Protein AF-A0A7W4EB50-F1 (afdb_monomer)

Nearest PDB structures (foldseek):
  8a1g-assembly1_C  TM=3.133E-01  e=7.800E+00  Homo sapiens

Solvent-accessible surface area (backbone atoms only — not comparable to full-atom values): 10989 Å² total; per-residue (Å²): 118,74,62,60,60,65,49,53,52,53,56,60,48,51,57,67,72,50,68,79,70,76,71,79,61,61,62,66,70,58,27,20,28,35,82,55,99,91,49,51,48,74,36,80,59,88,52,94,87,42,45,45,40,54,57,53,44,53,52,42,52,52,51,38,52,51,41,52,53,49,43,53,51,39,52,56,40,39,75,70,62,51,62,48,70,64,34,51,54,51,39,55,53,45,50,53,51,36,52,54,41,50,50,53,46,50,43,47,55,49,38,50,52,53,48,44,51,53,50,39,55,53,51,36,62,72,45,40,66,62,48,52,52,49,43,52,54,43,50,54,54,35,53,53,43,54,56,49,33,73,79,40,76,83,53,78,57,49,63,53,53,43,49,53,42,52,54,48,45,54,37,50,51,44,48,72,65,59,90,46,52,56,58,36,56,50,40,47,52,50,45,56,57,57,51,53,69,70,79,107

Radius of gyration: 26.1 Å; Cα contacts (8 Å, |Δi|>4): 147; chains: 1; bounding box: 64×28×78 Å

pLDDT: mean 84.6, std 17.24, range [31.44, 96.44]

Secondary structure (DSSP, 8-state):
-HHHHHHHHHHHHHHHHS-STTSSS-GGGG-EEEE-SS-EEEESS--TT-EEHHHHHHHHHHHHHHHHHHHHHHHHHHHTTSSHHHHHHHHHHHHHHHHHHHHHHHHHHHHHHHHHHHHHHHHHHHHHHHHHHHHHHHHHHHHHHHHHHHH-TT-SSHHHHHHHHHHHHHHHHHHHH---HHHHHHHHHHHHHHHHHHH-

Sequence (200 aa):
MRDLKRIILPLMAGSLLMGWSFASESFSERLYCQLGETSVRVYLLQEEGTFKCTEYRRLLDSYLRREYSSIMQVIANMNRGDDVDYRRALYEEKKQLFFKLFSQIKLIENAVSDFQSNFLVRSQEFIRDELSKKRQEFVSMKEDYEQQLLQSPYSTFLPKKIAQLKDIEGLIERLLTTKEMDIFVRDLGQYLTLSMQIVS

Mean predicted aligned error: 8.93 Å

Foldseek 3Di:
DVVVVVPVVCVVVVCVPPPDPLQPDAQLQQWWWADDLQAIAIDNDDDPRIDRLVVLLVVLVVVLVVLVVVLVVLVVCCVVVHPVVVSVVVNVVSVVVNVSSVSSSVNSVVNSLVVLQVVLVVVLVVCVVVLVVVLVVLVVVLVVLVVVCVVVVPDPVSVVSNVLSVLLNVLSVCCNDPRGSSSNSVSVVVNVVSVVVVVD

Structure (mmCIF, N/CA/C/O backbone):
data_AF-A0A7W4EB50-F1
#
_entry.id   AF-A0A7W4EB50-F1
#
loop_
_atom_site.group_PDB
_atom_site.id
_atom_site.type_symbol
_atom_site.label_atom_id
_atom_site.label_alt_id
_atom_site.label_comp_id
_atom_site.label_asym_id
_atom_site.label_entity_id
_atom_site.label_seq_id
_atom_site.pdbx_PDB_ins_code
_atom_site.Cartn_x
_atom_site.Cartn_y
_atom_site.Cartn_z
_atom_site.occupancy
_atom_site.B_iso_or_equiv
_atom_site.auth_seq_id
_atom_site.auth_comp_id
_atom_site.auth_asym_id
_atom_site.auth_atom_id
_atom_site.pdbx_PDB_model_num
ATOM 1 N N . MET A 1 1 ? -22.900 2.062 -5.360 1.00 38.59 1 MET A N 1
ATOM 2 C CA . MET A 1 1 ? -22.985 1.849 -3.889 1.00 38.59 1 MET A CA 1
ATOM 3 C C . MET A 1 1 ? -23.362 0.420 -3.486 1.00 38.59 1 MET A C 1
ATOM 5 O O . MET A 1 1 ? -22.839 -0.049 -2.483 1.00 38.59 1 MET A O 1
ATOM 9 N N . ARG A 1 2 ? -24.231 -0.294 -4.224 1.00 31.44 2 ARG A N 1
ATOM 10 C CA . ARG A 1 2 ? -24.555 -1.711 -3.943 1.00 31.44 2 ARG A CA 1
ATOM 11 C C . ARG A 1 2 ? -23.388 -2.673 -4.217 1.00 31.44 2 ARG A C 1
ATOM 13 O O . ARG A 1 2 ? -23.225 -3.632 -3.471 1.00 31.44 2 ARG A O 1
ATOM 20 N N . ASP A 1 3 ? -22.546 -2.370 -5.202 1.00 36.84 3 ASP A N 1
ATOM 21 C CA . ASP A 1 3 ? -21.448 -3.263 -5.607 1.00 36.84 3 ASP A CA 1
ATOM 22 C C . ASP A 1 3 ? -20.242 -3.221 -4.661 1.00 36.84 3 ASP A C 1
ATOM 24 O O . ASP A 1 3 ? -19.656 -4.256 -4.370 1.00 36.84 3 ASP A O 1
ATOM 28 N N . LEU A 1 4 ? -19.937 -2.064 -4.058 1.00 36.53 4 LEU A N 1
ATOM 29 C CA . LEU A 1 4 ? -18.833 -1.940 -3.094 1.00 36.53 4 LEU A CA 1
ATOM 30 C C . LEU A 1 4 ? -19.080 -2.777 -1.823 1.00 36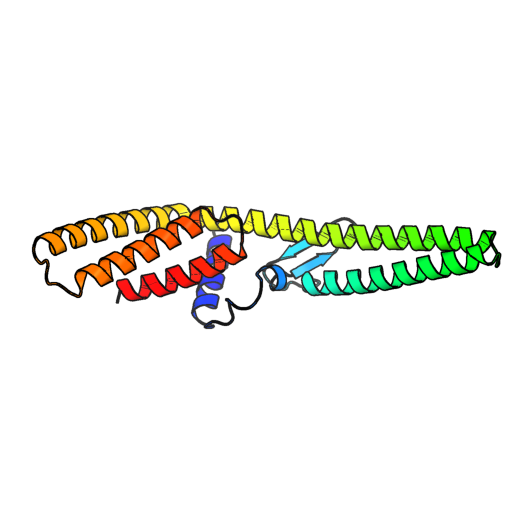.53 4 LEU A C 1
ATOM 32 O O . LEU A 1 4 ? -18.172 -3.436 -1.324 1.00 36.53 4 LEU A O 1
ATOM 36 N N . LYS A 1 5 ? -20.338 -2.820 -1.352 1.00 37.19 5 LYS A N 1
ATOM 37 C CA . LYS A 1 5 ? -20.769 -3.674 -0.229 1.00 37.19 5 LYS A CA 1
ATOM 38 C C . LYS A 1 5 ? -20.616 -5.165 -0.542 1.00 37.19 5 LYS A C 1
ATOM 40 O O . LYS A 1 5 ? -20.314 -5.936 0.358 1.00 37.19 5 LYS A O 1
ATOM 45 N N . ARG A 1 6 ? -20.803 -5.564 -1.805 1.00 40.22 6 ARG A N 1
ATOM 46 C CA . ARG A 1 6 ? -20.631 -6.950 -2.267 1.00 40.22 6 ARG A CA 1
ATOM 47 C C . ARG A 1 6 ? -19.178 -7.349 -2.489 1.00 40.22 6 ARG A C 1
ATOM 49 O O . ARG A 1 6 ? -18.934 -8.536 -2.596 1.00 40.22 6 ARG A O 1
ATOM 56 N N . ILE A 1 7 ? -18.243 -6.405 -2.561 1.00 45.34 7 ILE A N 1
ATOM 57 C CA . ILE A 1 7 ? -16.818 -6.697 -2.768 1.00 45.34 7 ILE A CA 1
ATOM 58 C C . ILE A 1 7 ? -16.076 -6.675 -1.430 1.00 45.34 7 ILE A C 1
ATOM 60 O O . ILE A 1 7 ? -15.349 -7.613 -1.124 1.00 45.34 7 ILE A O 1
ATOM 64 N N . ILE A 1 8 ? -16.314 -5.660 -0.591 1.00 49.81 8 ILE A N 1
ATOM 65 C CA . ILE A 1 8 ? -15.606 -5.498 0.688 1.00 49.81 8 ILE A CA 1
ATOM 66 C C . ILE A 1 8 ? -15.999 -6.597 1.684 1.00 49.81 8 ILE A C 1
ATOM 68 O O . ILE A 1 8 ? -15.116 -7.174 2.307 1.00 49.81 8 ILE A O 1
ATOM 72 N N . LEU A 1 9 ? -17.287 -6.950 1.811 1.00 41.47 9 LEU A N 1
ATOM 73 C CA . LEU A 1 9 ? -17.700 -7.989 2.765 1.00 41.47 9 LEU A CA 1
ATOM 74 C C . LEU A 1 9 ? -17.095 -9.374 2.474 1.00 41.47 9 LEU A C 1
ATOM 76 O O . LEU A 1 9 ? -16.570 -9.962 3.411 1.00 41.47 9 LEU A O 1
ATOM 80 N N . PRO A 1 10 ? -17.120 -9.919 1.243 1.00 46.94 10 PRO A N 1
ATOM 81 C CA . PRO A 1 10 ? -16.488 -11.207 0.972 1.00 46.94 10 PRO A CA 1
ATOM 82 C C . PRO A 1 10 ? -14.960 -11.144 0.884 1.00 46.94 10 PRO A C 1
ATOM 84 O O . PRO A 1 10 ? -14.337 -12.163 1.146 1.00 46.94 10 PRO A O 1
ATOM 87 N N . LEU A 1 11 ? -14.330 -9.994 0.604 1.00 46.56 11 LEU A N 1
ATOM 88 C CA . LEU A 1 11 ? -12.872 -9.861 0.773 1.00 46.56 11 LEU A CA 1
ATOM 89 C C . LEU A 1 11 ? -12.467 -9.878 2.254 1.00 46.56 11 LEU A C 1
ATOM 91 O O . LEU A 1 11 ? -11.472 -10.508 2.596 1.00 46.56 11 LEU A O 1
ATOM 95 N N . MET A 1 12 ? -13.260 -9.242 3.123 1.00 46.50 12 MET A N 1
ATOM 96 C CA . MET A 1 12 ? -13.057 -9.228 4.578 1.00 46.50 12 MET A CA 1
ATOM 97 C C . MET A 1 12 ? -13.510 -10.532 5.261 1.00 46.50 12 MET A C 1
ATOM 99 O O . MET A 1 12 ? -13.012 -10.874 6.327 1.00 46.50 12 MET A O 1
ATOM 103 N N . ALA A 1 13 ? -14.451 -11.271 4.663 1.00 42.91 13 ALA A N 1
ATOM 104 C CA . ALA A 1 13 ? -14.908 -12.579 5.142 1.00 42.91 13 ALA A CA 1
ATOM 105 C C . ALA A 1 13 ? -14.082 -13.744 4.568 1.00 42.91 13 ALA A C 1
ATOM 107 O O . ALA A 1 13 ? -13.857 -14.739 5.253 1.00 42.91 13 ALA A O 1
ATOM 108 N N . GLY A 1 14 ? -13.566 -13.616 3.344 1.00 41.66 14 GLY A N 1
ATOM 109 C CA . GLY A 1 14 ? -12.608 -14.557 2.760 1.00 41.66 14 GLY A CA 1
ATOM 110 C C . GLY A 1 14 ? -11.275 -14.551 3.511 1.00 41.66 14 GLY A C 1
ATOM 111 O O . GLY A 1 14 ? -10.671 -15.606 3.697 1.00 41.66 14 GLY A O 1
ATOM 112 N N . SER A 1 15 ? -10.871 -13.392 4.042 1.00 43.72 15 SER A N 1
ATOM 113 C CA . SER A 1 15 ? -9.719 -13.262 4.942 1.00 43.72 15 SER A CA 1
ATOM 114 C C . SER A 1 15 ? -9.954 -13.797 6.359 1.00 43.72 15 SER A C 1
ATOM 116 O O . SER A 1 15 ? -8.987 -14.092 7.056 1.00 43.72 15 SER A O 1
ATOM 118 N N . LEU A 1 16 ? -11.213 -13.975 6.779 1.00 41.09 16 LEU A N 1
ATOM 119 C CA . LEU A 1 16 ? -11.575 -14.596 8.060 1.00 41.09 16 LEU A CA 1
ATOM 120 C C . LEU A 1 16 ? -11.528 -16.136 8.017 1.00 41.09 16 LEU A C 1
ATOM 122 O O . LEU A 1 16 ? -11.343 -16.757 9.060 1.00 41.09 16 LEU A O 1
ATOM 126 N N . LEU A 1 17 ? -11.670 -16.762 6.839 1.00 40.62 17 LEU A N 1
ATOM 127 C CA . LEU A 1 17 ? -11.703 -18.230 6.689 1.00 40.62 17 LEU A CA 1
ATOM 128 C C . LEU A 1 17 ? -10.358 -18.856 6.289 1.00 40.62 17 LEU A C 1
ATOM 130 O O . LEU A 1 17 ? -10.117 -20.027 6.574 1.00 40.62 17 LEU A O 1
ATOM 134 N N . MET A 1 18 ? -9.460 -18.093 5.665 1.00 36.03 18 MET A N 1
ATOM 135 C CA . MET A 1 18 ? -8.095 -18.529 5.365 1.00 36.03 18 MET A CA 1
ATOM 136 C C . MET A 1 18 ? -7.149 -17.942 6.414 1.00 36.03 18 MET A C 1
ATOM 138 O O . MET A 1 18 ? -6.631 -16.837 6.270 1.00 36.03 18 MET A O 1
ATOM 142 N N . GLY A 1 19 ? -6.992 -18.670 7.519 1.00 35.66 19 GLY A N 1
ATOM 143 C CA . GLY A 1 19 ? -6.227 -18.236 8.684 1.00 35.66 19 GLY A CA 1
ATOM 144 C C . GLY A 1 19 ? -4.814 -17.742 8.363 1.00 35.66 19 GLY A C 1
ATOM 145 O O . GLY A 1 19 ? -4.169 -18.273 7.474 1.00 35.66 19 GLY A O 1
ATOM 146 N N . TRP A 1 20 ? -4.354 -16.749 9.133 1.00 37.38 20 TRP A N 1
ATOM 147 C CA . TRP A 1 20 ? -2.965 -16.320 9.404 1.00 37.38 20 TRP A CA 1
ATOM 148 C C . TRP A 1 20 ? -1.992 -16.040 8.231 1.00 37.38 20 TRP A C 1
ATOM 150 O O . TRP A 1 20 ? -1.049 -15.275 8.423 1.00 37.38 20 TRP A O 1
ATOM 160 N N . SER A 1 21 ? -2.232 -16.507 7.005 1.00 39.47 21 SER A N 1
ATOM 161 C CA . SER A 1 21 ? -1.447 -16.182 5.805 1.00 39.47 21 SER A CA 1
ATOM 162 C C . SER A 1 21 ? -1.679 -14.747 5.305 1.00 39.47 21 SER A C 1
ATOM 164 O O . SER A 1 21 ? -0.919 -14.254 4.481 1.00 39.47 21 SER A O 1
ATOM 166 N N . PHE A 1 22 ? -2.679 -14.033 5.840 1.00 43.91 22 PHE A N 1
ATOM 167 C CA . PHE A 1 22 ? -2.948 -12.617 5.547 1.00 43.91 22 PHE A CA 1
ATOM 168 C C . PHE A 1 22 ? -2.013 -11.630 6.265 1.00 43.91 22 PHE A C 1
ATOM 170 O O . PHE A 1 22 ? -2.087 -10.436 5.973 1.00 43.91 22 PHE A O 1
ATOM 177 N N . ALA A 1 23 ? -1.154 -12.077 7.187 1.00 47.25 23 ALA A N 1
ATOM 178 C CA . ALA A 1 23 ? -0.309 -11.189 7.995 1.00 47.25 23 ALA A CA 1
ATOM 179 C C . ALA A 1 23 ? 1.186 -11.204 7.620 1.00 47.25 23 ALA A C 1
ATOM 181 O O . ALA A 1 23 ? 1.932 -10.377 8.137 1.00 47.25 23 ALA A O 1
ATOM 182 N N . SER A 1 24 ? 1.642 -12.116 6.750 1.00 53.12 24 SER A N 1
ATOM 183 C CA . SER A 1 24 ? 3.075 -12.255 6.433 1.00 53.12 24 SER A CA 1
ATOM 184 C C . SER A 1 24 ? 3.539 -11.467 5.206 1.00 53.12 24 SER A C 1
ATOM 186 O O . SER A 1 24 ? 4.726 -11.190 5.087 1.00 53.12 24 SER A O 1
ATOM 188 N N . GLU A 1 25 ? 2.630 -11.130 4.291 1.00 63.78 25 GLU A N 1
ATOM 189 C CA . GLU A 1 25 ? 2.959 -10.517 2.998 1.00 63.78 25 GLU A CA 1
ATOM 190 C C . GLU A 1 25 ? 2.435 -9.077 2.934 1.00 63.78 25 GLU A C 1
ATOM 192 O O . GLU A 1 25 ? 1.288 -8.838 3.334 1.00 63.78 25 GLU A O 1
ATOM 197 N N . SER A 1 26 ? 3.236 -8.129 2.427 1.00 80.81 26 SER A N 1
ATOM 198 C CA . SER A 1 26 ? 2.817 -6.724 2.337 1.00 80.81 26 SER A CA 1
ATOM 199 C C . SER A 1 26 ? 1.599 -6.568 1.422 1.00 80.81 26 SER A C 1
ATOM 201 O O . SER A 1 26 ? 1.433 -7.285 0.434 1.00 80.81 26 SER A O 1
ATOM 203 N N . PHE A 1 27 ? 0.734 -5.597 1.702 1.00 85.31 27 PHE A N 1
ATOM 204 C CA . PHE A 1 27 ? -0.439 -5.296 0.886 1.00 85.31 27 PHE A CA 1
ATOM 205 C C . PHE A 1 27 ? -0.044 -5.010 -0.566 1.00 85.31 27 PHE A C 1
ATOM 207 O O . PHE A 1 27 ? -0.767 -5.379 -1.488 1.00 85.31 27 PHE A O 1
ATOM 214 N N . SER A 1 28 ? 1.134 -4.416 -0.775 1.00 84.94 28 SER A N 1
ATOM 215 C CA . SER A 1 28 ? 1.674 -4.116 -2.103 1.00 84.94 28 SER A CA 1
ATOM 216 C C . SER A 1 28 ? 1.905 -5.364 -2.970 1.00 84.94 28 SER A C 1
ATOM 218 O O . SER A 1 28 ? 1.702 -5.315 -4.182 1.00 84.94 28 SER A O 1
ATOM 220 N N . GLU A 1 29 ? 2.249 -6.506 -2.366 1.00 86.81 29 GLU A N 1
ATOM 221 C CA . GLU A 1 29 ? 2.465 -7.785 -3.064 1.00 86.81 29 GLU A CA 1
ATOM 222 C C . GLU A 1 29 ? 1.156 -8.426 -3.545 1.00 86.81 29 GLU A C 1
ATOM 224 O O . GLU A 1 29 ? 1.133 -9.291 -4.427 1.00 86.81 29 GLU A O 1
ATOM 229 N N . ARG A 1 30 ? 0.023 -7.950 -3.027 1.00 87.81 30 ARG A N 1
ATOM 230 C CA . ARG A 1 30 ? -1.305 -8.441 -3.404 1.00 87.81 30 ARG A CA 1
ATOM 231 C C . ARG A 1 30 ? -1.874 -7.718 -4.615 1.00 87.81 30 ARG A C 1
ATOM 233 O O . ARG A 1 30 ? -2.812 -8.230 -5.216 1.00 87.81 30 ARG A O 1
ATOM 240 N N . LEU A 1 31 ? -1.285 -6.588 -4.995 1.00 92.62 31 LEU A N 1
ATOM 241 C CA . LEU A 1 31 ? -1.791 -5.722 -6.050 1.00 92.62 31 LEU A CA 1
ATOM 242 C C . LEU A 1 31 ? -1.391 -6.209 -7.443 1.00 92.62 31 LEU A C 1
ATOM 244 O O . LEU A 1 31 ? -0.257 -6.636 -7.690 1.00 92.62 31 LEU A O 1
ATOM 248 N N . TYR A 1 32 ? -2.336 -6.079 -8.366 1.00 94.75 32 TYR A N 1
ATOM 249 C CA . TYR A 1 32 ? -2.142 -6.321 -9.788 1.00 94.75 32 TYR A CA 1
ATOM 250 C C . TYR A 1 32 ? -2.109 -4.991 -10.530 1.00 94.75 32 TYR A C 1
ATOM 252 O O . TYR A 1 32 ? -2.838 -4.061 -10.200 1.00 94.75 32 TYR A O 1
ATOM 260 N N . CYS A 1 33 ? -1.248 -4.899 -11.531 1.00 94.50 33 CYS A N 1
ATOM 261 C CA . CYS A 1 33 ? -1.035 -3.718 -12.341 1.00 94.50 33 CYS A CA 1
ATOM 262 C C . CYS A 1 33 ? -1.365 -4.019 -13.802 1.00 94.50 33 CYS A C 1
ATOM 264 O O . CYS A 1 33 ? -1.068 -5.099 -14.316 1.00 94.50 33 CYS A O 1
ATOM 266 N N . GLN A 1 34 ? -1.924 -3.021 -14.477 1.00 93.31 34 GLN A N 1
ATOM 267 C CA . GLN A 1 34 ? -2.016 -2.949 -15.929 1.00 93.31 34 GLN A CA 1
ATOM 268 C C . GLN A 1 34 ? -1.204 -1.744 -16.391 1.00 93.31 34 GLN A C 1
ATOM 270 O O . GLN A 1 34 ? -1.491 -0.609 -15.997 1.00 93.31 34 GLN A O 1
ATOM 275 N N . LEU A 1 35 ? -0.179 -1.996 -17.202 1.00 88.31 35 LEU A N 1
ATOM 276 C CA . LEU A 1 35 ? 0.699 -0.954 -17.724 1.00 88.31 35 LEU A CA 1
ATOM 277 C C . LEU A 1 35 ? 0.149 -0.428 -19.052 1.00 88.31 35 LEU A C 1
ATOM 279 O O . LEU A 1 35 ? -0.039 -1.188 -19.998 1.00 88.31 35 LEU A O 1
ATOM 283 N N . GLY A 1 36 ? -0.088 0.878 -19.119 1.00 83.44 36 GLY A N 1
ATOM 284 C CA . GLY A 1 36 ? -0.205 1.627 -20.366 1.00 83.44 36 GLY A CA 1
ATOM 285 C C . GLY A 1 36 ? 1.111 2.331 -20.705 1.00 83.44 36 GLY A C 1
ATOM 286 O O . GLY A 1 36 ? 2.065 2.302 -19.929 1.00 83.44 36 GLY A O 1
ATOM 287 N N . GLU A 1 37 ? 1.164 3.015 -21.849 1.00 78.12 37 GLU A N 1
ATOM 288 C CA . GLU A 1 37 ? 2.379 3.730 -22.277 1.00 78.12 37 GLU A CA 1
ATOM 289 C C . GLU A 1 37 ? 2.811 4.828 -21.292 1.00 78.12 37 GLU A C 1
ATOM 291 O O . GLU A 1 37 ? 4.004 5.048 -21.088 1.00 78.12 37 GLU A O 1
ATOM 296 N N . THR A 1 38 ? 1.842 5.499 -20.665 1.00 83.50 38 THR A N 1
ATOM 297 C CA . THR A 1 38 ? 2.054 6.647 -19.766 1.00 83.50 38 THR A CA 1
ATOM 298 C C . THR A 1 38 ? 1.239 6.566 -18.474 1.00 83.50 38 THR A C 1
ATOM 300 O O . THR A 1 38 ? 1.179 7.529 -17.714 1.00 83.50 38 THR A O 1
ATOM 303 N N . SER A 1 39 ? 0.588 5.432 -18.208 1.00 88.75 39 SER A N 1
ATOM 304 C CA . SER A 1 39 ? -0.269 5.261 -17.032 1.00 88.75 39 SER A CA 1
ATOM 305 C C . SER A 1 39 ? -0.187 3.847 -16.478 1.00 88.75 39 SER A C 1
ATOM 307 O O . SER A 1 39 ? 0.135 2.903 -17.196 1.00 88.75 39 SER A O 1
ATOM 309 N N . VAL A 1 40 ? -0.492 3.704 -15.192 1.00 93.44 40 VAL A N 1
ATOM 310 C CA . VAL A 1 40 ? -0.583 2.414 -14.509 1.00 93.44 40 VAL A CA 1
ATOM 311 C C . VAL A 1 40 ? -1.919 2.364 -13.791 1.00 93.44 40 VAL A C 1
ATOM 313 O O . VAL A 1 40 ? -2.260 3.281 -13.046 1.00 93.44 40 VAL A O 1
ATOM 316 N N . ARG A 1 41 ? -2.685 1.300 -14.027 1.00 93.12 41 ARG A N 1
ATOM 317 C CA . ARG A 1 41 ? -3.904 1.008 -13.265 1.00 93.12 41 ARG A CA 1
ATOM 318 C C . ARG A 1 41 ? -3.617 -0.105 -12.275 1.00 93.12 41 ARG A C 1
ATOM 320 O O . ARG A 1 41 ? -2.940 -1.066 -12.631 1.00 93.12 41 ARG A O 1
ATOM 327 N N . VAL A 1 42 ? -4.133 0.038 -11.059 1.00 94.38 42 VAL A N 1
ATOM 328 C CA . VAL A 1 42 ? -3.899 -0.884 -9.943 1.00 94.38 42 VAL A CA 1
ATOM 329 C C . VAL A 1 42 ? -5.214 -1.538 -9.533 1.00 94.38 42 VAL A C 1
ATOM 331 O O . VAL A 1 42 ? -6.235 -0.862 -9.412 1.00 94.38 42 VAL A O 1
ATOM 334 N N . TYR A 1 43 ? -5.171 -2.847 -9.308 1.00 90.19 43 TYR A N 1
ATOM 335 C CA . TYR A 1 43 ? -6.317 -3.703 -9.027 1.00 90.19 43 TYR A CA 1
ATOM 336 C C . TYR A 1 43 ? -6.045 -4.584 -7.800 1.00 90.19 43 TYR A C 1
ATOM 338 O O . TYR A 1 43 ? -4.910 -4.991 -7.538 1.00 90.19 43 TYR A O 1
ATOM 346 N N . LEU A 1 44 ? -7.107 -4.900 -7.054 1.00 87.25 44 LEU A N 1
ATOM 347 C CA . LEU A 1 44 ? -7.061 -5.822 -5.906 1.00 87.25 44 LEU A CA 1
ATOM 348 C C . LEU A 1 44 ? -7.178 -7.289 -6.317 1.00 87.25 44 LEU A C 1
ATOM 350 O O . LEU A 1 44 ? -6.716 -8.172 -5.600 1.00 87.25 44 LEU A O 1
ATOM 354 N N . LEU A 1 45 ? -7.844 -7.540 -7.440 1.00 87.06 45 LEU A N 1
ATOM 355 C CA . LEU A 1 45 ? -8.091 -8.867 -7.981 1.00 87.06 45 LEU A CA 1
ATOM 356 C C . LEU A 1 45 ? -7.431 -8.963 -9.349 1.00 87.06 45 LEU A C 1
ATOM 358 O O . LEU A 1 45 ? -7.269 -7.956 -10.039 1.00 87.06 45 LEU A O 1
ATOM 362 N N . GLN A 1 46 ? -7.041 -10.178 -9.718 1.00 86.38 46 GLN A N 1
ATOM 363 C CA . GLN A 1 46 ? -6.469 -10.427 -11.028 1.00 86.38 46 GLN A CA 1
ATOM 364 C C . GLN A 1 46 ? -7.562 -10.308 -12.094 1.00 86.38 46 GLN A C 1
ATOM 366 O O . GLN A 1 46 ? -8.542 -11.052 -12.070 1.00 86.38 46 GLN A O 1
ATOM 371 N N . GLU A 1 47 ? -7.367 -9.386 -13.029 1.00 86.12 47 GLU A N 1
ATOM 372 C CA . GLU A 1 47 ? -8.178 -9.227 -14.237 1.00 86.12 47 GLU A CA 1
ATOM 373 C C . GLU A 1 47 ? -7.374 -9.648 -15.479 1.00 86.12 47 GLU A C 1
ATOM 375 O O . GLU A 1 47 ? -6.144 -9.788 -15.430 1.00 86.12 47 GLU A O 1
ATOM 380 N N . GLU A 1 48 ? -8.060 -9.861 -16.603 1.00 87.19 48 GLU A N 1
ATOM 381 C CA . GLU A 1 48 ? -7.415 -10.200 -17.873 1.00 87.19 48 GLU A CA 1
ATOM 382 C C . GLU A 1 48 ? -6.398 -9.115 -18.272 1.00 87.19 48 GLU A C 1
ATOM 384 O O . GLU A 1 48 ? -6.695 -7.921 -18.268 1.00 87.19 48 GLU A O 1
ATOM 389 N N . GLY A 1 49 ? -5.166 -9.527 -18.585 1.00 84.25 49 GLY A N 1
ATOM 390 C CA . GLY A 1 49 ? -4.087 -8.602 -18.946 1.00 84.25 49 GLY A CA 1
ATOM 391 C C . GLY A 1 49 ? -3.449 -7.848 -17.771 1.00 84.25 49 GLY A C 1
ATOM 392 O O . GLY A 1 49 ? -2.697 -6.901 -18.003 1.00 84.25 49 GLY A O 1
ATOM 393 N N . THR A 1 50 ? -3.717 -8.253 -16.526 1.00 90.00 50 THR A N 1
ATOM 394 C CA . THR A 1 50 ? -3.047 -7.719 -15.328 1.00 90.00 50 THR A CA 1
ATOM 395 C C . THR A 1 50 ? -2.020 -8.706 -14.768 1.00 90.00 50 THR A C 1
ATOM 397 O O . THR A 1 50 ? -2.224 -9.920 -14.796 1.00 90.00 50 THR A O 1
ATOM 400 N N . PHE A 1 51 ? -0.914 -8.187 -14.231 1.00 90.06 51 PHE A N 1
ATOM 401 C CA . PHE A 1 51 ? 0.129 -8.984 -13.567 1.00 90.06 51 PHE A CA 1
ATOM 402 C C . PHE A 1 51 ? 0.515 -8.338 -12.242 1.00 90.06 51 PHE A C 1
ATOM 404 O O . PHE A 1 51 ? 0.185 -7.179 -11.998 1.00 90.06 51 PHE A O 1
ATOM 411 N N . LYS A 1 52 ? 1.224 -9.054 -11.368 1.00 93.44 52 LYS A N 1
ATOM 412 C CA . LYS A 1 52 ? 1.621 -8.511 -10.065 1.00 93.44 52 LYS A CA 1
ATOM 413 C C . LYS A 1 52 ? 2.447 -7.234 -10.226 1.00 93.44 52 LYS A C 1
ATOM 415 O O . LYS A 1 52 ? 3.463 -7.216 -10.922 1.00 93.44 52 LYS A O 1
ATOM 420 N N . CYS A 1 53 ? 2.046 -6.167 -9.532 1.00 93.06 53 CYS A N 1
ATOM 421 C CA . CYS A 1 53 ? 2.771 -4.891 -9.552 1.00 93.06 53 CYS A CA 1
ATOM 422 C C . CYS A 1 53 ? 4.236 -5.065 -9.119 1.00 93.06 53 CYS A C 1
ATOM 424 O O . CYS A 1 53 ? 5.148 -4.461 -9.684 1.00 93.06 53 CYS A O 1
ATOM 426 N N . THR A 1 54 ? 4.469 -5.936 -8.135 1.00 92.69 54 THR A N 1
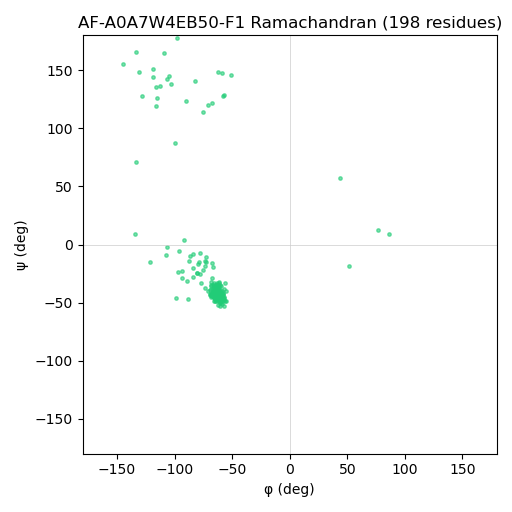ATOM 427 C CA . THR A 1 54 ? 5.802 -6.262 -7.621 1.00 92.69 54 THR A CA 1
ATOM 428 C C . THR A 1 54 ? 6.655 -7.025 -8.630 1.00 92.69 54 THR A C 1
ATOM 430 O O . THR A 1 54 ? 7.856 -6.772 -8.713 1.00 92.69 54 THR A O 1
ATOM 433 N N . GLU A 1 55 ? 6.064 -7.908 -9.435 1.00 91.19 55 GLU A N 1
ATOM 434 C CA . GLU A 1 55 ? 6.770 -8.613 -10.510 1.00 91.19 55 GLU A CA 1
ATOM 435 C C . GLU A 1 55 ? 7.175 -7.655 -11.626 1.00 91.19 55 GLU A C 1
ATOM 437 O O . GLU A 1 55 ? 8.336 -7.661 -12.036 1.00 91.19 55 GLU A O 1
ATOM 442 N N . TYR A 1 56 ? 6.267 -6.769 -12.051 1.00 90.19 56 TYR A N 1
ATOM 443 C CA . TYR A 1 56 ? 6.593 -5.729 -13.028 1.00 90.19 56 TYR A CA 1
ATOM 444 C C . TYR A 1 56 ? 7.743 -4.847 -12.560 1.00 90.19 56 TYR A C 1
ATOM 446 O O . TYR A 1 56 ? 8.706 -4.639 -13.299 1.00 90.19 56 TYR A O 1
ATOM 454 N N . ARG A 1 57 ? 7.683 -4.371 -11.313 1.00 91.75 57 ARG A N 1
ATOM 455 C CA . ARG A 1 57 ? 8.762 -3.574 -10.728 1.00 91.75 57 ARG A CA 1
ATOM 456 C C . ARG A 1 57 ? 10.082 -4.347 -10.704 1.00 91.75 57 ARG A C 1
ATOM 458 O O . ARG A 1 57 ? 11.096 -3.808 -11.132 1.00 91.75 57 ARG A O 1
ATOM 465 N N . ARG A 1 58 ? 10.085 -5.609 -10.253 1.00 92.25 58 ARG A N 1
ATOM 466 C CA . ARG A 1 58 ? 11.296 -6.454 -10.219 1.00 92.25 58 ARG A CA 1
ATOM 467 C C . ARG A 1 58 ? 11.895 -6.653 -11.614 1.00 92.25 58 ARG A C 1
ATOM 469 O O . ARG A 1 58 ? 13.117 -6.613 -11.764 1.00 92.25 58 ARG A O 1
ATOM 476 N N . LEU A 1 59 ? 11.052 -6.855 -12.625 1.00 93.06 59 LEU A N 1
ATOM 477 C CA . LEU A 1 59 ? 11.486 -7.001 -14.011 1.00 93.06 59 LEU A CA 1
ATOM 478 C C . LEU A 1 59 ? 12.125 -5.707 -14.535 1.00 93.06 59 LEU A C 1
ATOM 480 O O . LEU A 1 59 ? 13.233 -5.746 -15.072 1.00 93.06 59 LEU A O 1
ATOM 484 N N . LEU A 1 60 ? 11.466 -4.563 -14.332 1.00 92.88 60 LEU A N 1
ATOM 485 C CA . LEU A 1 60 ? 11.987 -3.259 -14.746 1.00 92.88 60 LEU A CA 1
ATOM 486 C C . LEU A 1 60 ? 13.287 -2.901 -14.022 1.00 92.88 60 LEU A C 1
ATOM 488 O O . LEU A 1 60 ? 14.224 -2.448 -14.673 1.00 92.88 60 LEU A O 1
ATOM 492 N N . ASP A 1 61 ? 13.395 -3.175 -12.720 1.00 92.25 61 ASP A N 1
ATOM 493 C CA . ASP A 1 61 ? 14.634 -2.993 -11.954 1.00 92.25 61 ASP A CA 1
ATOM 494 C C . ASP A 1 61 ? 15.781 -3.834 -12.533 1.00 92.25 61 ASP A C 1
ATOM 496 O O . ASP A 1 61 ? 16.922 -3.372 -12.617 1.00 92.25 61 ASP A O 1
ATOM 500 N N . SER A 1 62 ? 15.497 -5.070 -12.959 1.00 95.69 62 SER A N 1
ATOM 501 C CA . SER A 1 62 ? 16.492 -5.927 -13.611 1.00 95.69 62 SER A CA 1
ATOM 502 C C . SER A 1 62 ? 16.982 -5.311 -14.922 1.00 95.69 62 SER A C 1
ATOM 504 O O . SER A 1 62 ? 18.193 -5.234 -15.149 1.00 95.69 62 SER A O 1
ATOM 506 N N . TYR A 1 63 ? 16.065 -4.826 -15.765 1.00 94.69 63 TYR A N 1
ATOM 507 C CA . TYR A 1 63 ? 16.426 -4.150 -17.012 1.00 94.69 63 TYR A CA 1
ATOM 508 C C . TYR A 1 63 ? 17.190 -2.852 -16.762 1.00 94.69 63 TYR A C 1
ATOM 510 O O . TYR A 1 63 ? 18.217 -2.630 -17.397 1.00 94.69 63 TYR A O 1
ATOM 518 N N . LEU A 1 64 ? 16.768 -2.047 -15.786 1.00 93.88 64 LEU A N 1
ATOM 519 C CA . LEU A 1 64 ? 17.430 -0.800 -15.418 1.00 93.88 64 LEU A CA 1
ATOM 520 C C . LEU A 1 64 ? 18.885 -1.039 -14.983 1.00 93.88 64 LEU A C 1
ATOM 522 O O . LEU A 1 64 ? 19.788 -0.321 -15.408 1.00 93.88 64 LEU A O 1
ATOM 526 N N . ARG A 1 65 ? 19.138 -2.084 -14.181 1.00 94.31 65 ARG A N 1
ATOM 527 C CA . ARG A 1 65 ? 20.498 -2.470 -13.754 1.00 94.31 65 ARG A CA 1
ATOM 528 C C . ARG A 1 65 ? 21.373 -2.915 -14.922 1.00 94.31 65 ARG A C 1
ATOM 530 O O . ARG A 1 65 ? 22.546 -2.546 -14.977 1.00 94.31 65 ARG A O 1
ATOM 537 N N . ARG A 1 66 ? 20.820 -3.706 -15.848 1.00 95.44 66 ARG A N 1
ATOM 538 C CA . ARG A 1 66 ? 21.537 -4.120 -17.066 1.00 95.44 66 ARG A CA 1
ATOM 539 C C . ARG A 1 66 ? 21.892 -2.910 -17.920 1.00 95.44 66 ARG A C 1
ATOM 541 O O . ARG A 1 66 ? 23.029 -2.793 -18.365 1.00 95.44 66 ARG A O 1
ATOM 548 N N . GLU A 1 67 ? 20.947 -1.994 -18.079 1.00 94.56 67 GLU A N 1
ATOM 549 C CA . GLU A 1 67 ? 21.130 -0.792 -18.881 1.00 94.56 67 GLU A CA 1
ATOM 550 C C . GLU A 1 67 ? 22.184 0.140 -18.280 1.00 94.56 67 GLU A C 1
ATOM 552 O O . GLU A 1 67 ? 23.085 0.597 -18.980 1.00 94.56 67 GLU A O 1
ATOM 557 N N . TYR A 1 68 ? 22.162 0.325 -16.959 1.00 93.69 68 TYR A N 1
ATOM 558 C CA . TYR A 1 68 ? 23.211 1.043 -16.241 1.00 93.69 68 TYR A CA 1
ATOM 559 C C . TYR A 1 68 ? 24.598 0.427 -16.473 1.00 93.69 68 TYR A C 1
ATOM 561 O O . TYR A 1 68 ? 25.554 1.134 -16.787 1.00 93.69 68 TYR A O 1
ATOM 569 N N . SER A 1 69 ? 24.715 -0.903 -16.373 1.00 95.75 69 SER A N 1
ATOM 570 C CA . SER A 1 69 ? 25.976 -1.598 -16.651 1.00 95.75 69 SER A CA 1
ATOM 571 C C . SER A 1 69 ? 26.442 -1.383 -18.095 1.00 95.75 69 SER A C 1
ATOM 573 O O . SER A 1 69 ? 27.624 -1.115 -18.317 1.00 95.75 69 SER A O 1
ATOM 575 N N . SER A 1 70 ? 25.519 -1.413 -19.063 1.00 94.56 70 SER A N 1
ATOM 576 C CA . SER A 1 70 ? 25.816 -1.115 -20.467 1.00 94.56 70 SER A CA 1
ATOM 577 C C . SER A 1 70 ? 26.326 0.316 -20.650 1.00 94.56 70 SER A C 1
ATOM 579 O O . SER A 1 70 ? 27.313 0.516 -21.354 1.00 94.56 70 SER A O 1
ATOM 581 N N . ILE A 1 71 ? 25.702 1.310 -20.010 1.00 95.00 71 ILE A N 1
ATOM 582 C CA . ILE A 1 71 ? 26.153 2.711 -20.054 1.00 95.00 71 ILE A CA 1
ATOM 583 C C . ILE A 1 71 ? 27.590 2.825 -19.533 1.00 95.00 71 ILE A C 1
ATOM 585 O O . ILE A 1 71 ? 28.438 3.435 -20.185 1.00 95.00 71 ILE A O 1
ATOM 589 N N . MET A 1 72 ? 27.893 2.188 -18.399 1.00 95.44 72 MET A N 1
ATOM 590 C CA . MET A 1 72 ? 29.237 2.215 -17.812 1.00 95.44 72 MET A CA 1
ATOM 591 C C . MET A 1 72 ? 30.295 1.599 -18.735 1.00 95.44 72 MET A C 1
ATOM 593 O O . MET A 1 72 ? 31.410 2.114 -18.820 1.00 95.44 72 MET A O 1
ATOM 597 N N . GLN A 1 73 ? 29.953 0.536 -19.467 1.00 94.38 73 GLN A N 1
ATOM 598 C CA . GLN A 1 73 ? 30.848 -0.052 -20.468 1.00 94.38 73 GLN A CA 1
ATOM 599 C C . GLN A 1 73 ? 31.091 0.889 -21.654 1.00 94.38 73 GLN A C 1
ATOM 601 O O . GLN A 1 73 ? 32.225 1.011 -22.116 1.00 94.38 73 GLN A O 1
ATOM 606 N N . VAL A 1 74 ? 30.054 1.587 -22.131 1.00 93.50 74 VAL A N 1
ATOM 607 C CA . VAL A 1 74 ? 30.196 2.578 -23.211 1.00 93.50 74 VAL A CA 1
ATOM 608 C C . VAL A 1 74 ? 31.118 3.717 -22.781 1.00 93.50 74 VAL A C 1
ATOM 610 O O . VAL A 1 74 ? 32.029 4.067 -23.530 1.00 93.50 74 VAL A O 1
ATOM 613 N N . ILE A 1 75 ? 30.944 4.237 -21.562 1.00 92.19 75 ILE A N 1
ATOM 614 C CA . ILE A 1 75 ? 31.825 5.264 -20.985 1.00 92.19 75 ILE A CA 1
ATOM 615 C C . ILE A 1 75 ? 33.272 4.758 -20.916 1.00 92.19 75 ILE A C 1
ATOM 617 O O . ILE A 1 75 ? 34.190 5.463 -21.329 1.00 92.19 75 ILE A O 1
ATOM 621 N N . ALA A 1 76 ? 33.488 3.528 -20.442 1.00 93.44 76 ALA A N 1
ATOM 622 C CA . ALA A 1 76 ? 34.825 2.948 -20.346 1.00 93.44 76 ALA A CA 1
ATOM 623 C C . ALA A 1 76 ? 35.520 2.830 -21.715 1.00 93.44 76 ALA A C 1
ATOM 625 O O . ALA A 1 76 ? 36.702 3.151 -21.819 1.00 93.44 76 ALA A O 1
ATOM 626 N N . ASN A 1 77 ? 34.798 2.415 -22.760 1.00 91.62 77 ASN A N 1
ATOM 627 C CA . ASN A 1 77 ? 35.344 2.306 -24.118 1.00 91.62 77 ASN A CA 1
ATOM 628 C C . ASN A 1 77 ? 35.608 3.683 -24.744 1.00 91.62 77 ASN A C 1
ATOM 630 O O . ASN A 1 77 ? 36.651 3.899 -25.353 1.00 91.62 77 ASN A O 1
ATOM 634 N N . MET A 1 78 ? 34.711 4.645 -24.528 1.00 90.00 78 MET A N 1
ATOM 635 C CA . MET A 1 78 ? 34.901 6.024 -24.983 1.00 90.00 78 MET A CA 1
ATOM 636 C C . MET A 1 78 ? 36.145 6.664 -24.346 1.00 90.00 78 MET A C 1
ATOM 638 O O . MET A 1 78 ? 36.918 7.320 -25.038 1.00 90.00 78 MET A O 1
ATOM 642 N N . ASN A 1 79 ? 36.400 6.403 -23.059 1.00 90.50 79 ASN A N 1
ATOM 643 C CA . ASN A 1 79 ? 37.606 6.870 -22.364 1.00 90.50 79 ASN A CA 1
ATOM 644 C C . ASN A 1 79 ? 38.906 6.234 -22.890 1.00 90.50 79 ASN A C 1
ATOM 646 O O . ASN A 1 79 ? 39.980 6.786 -22.664 1.00 90.50 79 ASN A O 1
ATOM 650 N N . ARG A 1 80 ? 38.829 5.091 -23.584 1.00 91.00 80 ARG A N 1
ATOM 651 C CA . ARG A 1 80 ? 39.976 4.457 -24.259 1.00 91.00 80 ARG A CA 1
ATOM 652 C C . ARG A 1 80 ? 40.249 5.034 -25.652 1.00 91.00 80 ARG A C 1
ATOM 654 O O . ARG A 1 80 ? 41.286 4.727 -26.225 1.00 91.00 80 ARG A O 1
ATOM 661 N N . GLY A 1 81 ? 39.358 5.885 -26.166 1.00 84.94 81 GLY A N 1
ATOM 662 C CA . GLY A 1 81 ? 39.457 6.470 -27.505 1.00 84.94 81 GLY A CA 1
ATOM 663 C C . GLY A 1 81 ? 38.854 5.608 -28.618 1.00 84.94 81 GLY A C 1
ATOM 664 O O . GLY A 1 81 ? 39.020 5.942 -29.789 1.00 84.94 81 GLY A O 1
ATOM 665 N N . ASP A 1 82 ? 38.141 4.529 -28.278 1.00 79.31 82 ASP A N 1
ATOM 666 C CA . ASP A 1 82 ? 37.542 3.615 -29.255 1.00 79.31 82 ASP A CA 1
ATOM 667 C C . ASP A 1 82 ? 36.299 4.241 -29.904 1.00 79.31 82 ASP A C 1
ATOM 669 O O . ASP A 1 82 ? 35.280 4.401 -29.229 1.00 79.31 82 ASP A O 1
ATOM 673 N N . ASP A 1 83 ? 36.355 4.530 -31.209 1.00 85.62 83 ASP A N 1
ATOM 674 C CA . ASP A 1 83 ? 35.206 4.931 -32.046 1.00 85.62 83 ASP A CA 1
ATOM 675 C C . ASP A 1 83 ? 34.277 5.958 -31.359 1.00 85.62 83 ASP A C 1
ATOM 677 O O . ASP A 1 83 ? 33.093 5.723 -31.099 1.00 85.62 83 ASP A O 1
ATOM 681 N N . VAL A 1 84 ? 34.870 7.088 -30.961 1.00 86.62 84 VAL A N 1
ATOM 682 C CA . VAL A 1 84 ? 34.274 8.054 -30.022 1.00 86.62 84 VAL A CA 1
ATOM 683 C C . VAL A 1 84 ? 32.901 8.555 -30.475 1.00 86.62 84 VAL A C 1
ATOM 685 O O . VAL A 1 84 ? 31.998 8.678 -29.645 1.00 86.62 84 VAL A O 1
ATOM 688 N N . ASP A 1 85 ? 32.717 8.818 -31.769 1.00 91.50 85 ASP A N 1
ATOM 689 C CA . ASP A 1 85 ? 31.451 9.337 -32.294 1.00 91.50 85 ASP A CA 1
ATOM 690 C C . ASP A 1 85 ? 30.337 8.284 -32.234 1.00 91.50 85 ASP A C 1
ATOM 692 O O . ASP A 1 85 ? 29.239 8.575 -31.747 1.00 91.50 85 ASP A O 1
ATOM 696 N N . TYR A 1 86 ? 30.632 7.036 -32.613 1.00 92.75 86 TYR A N 1
ATOM 697 C CA . TYR A 1 86 ? 29.703 5.918 -32.442 1.00 92.75 86 TYR A CA 1
ATOM 698 C C . TYR A 1 86 ? 29.361 5.691 -30.964 1.00 92.75 86 TYR A C 1
ATOM 700 O O . TYR A 1 86 ? 28.189 5.555 -30.601 1.00 92.75 86 TYR A O 1
ATOM 708 N N . ARG A 1 87 ? 30.365 5.691 -30.075 1.00 90.81 87 ARG A N 1
ATOM 709 C CA . ARG A 1 87 ? 30.150 5.486 -28.633 1.00 90.81 87 ARG A CA 1
ATOM 710 C C . ARG A 1 87 ? 29.326 6.601 -28.003 1.00 90.81 87 ARG A C 1
ATOM 712 O O . ARG A 1 87 ? 28.514 6.311 -27.127 1.00 90.81 87 ARG A O 1
ATOM 719 N N . ARG A 1 88 ? 29.478 7.849 -28.453 1.00 93.00 88 ARG A N 1
ATOM 720 C CA . ARG A 1 88 ? 28.657 8.974 -27.988 1.00 93.00 88 ARG A CA 1
ATOM 721 C C . ARG A 1 88 ? 27.190 8.804 -28.384 1.00 93.00 88 ARG A C 1
ATOM 723 O O . ARG A 1 88 ? 26.319 9.008 -27.542 1.00 93.00 88 ARG A O 1
ATOM 730 N N . ALA A 1 89 ? 26.915 8.395 -29.623 1.00 94.44 89 ALA A N 1
ATOM 731 C CA . ALA A 1 89 ? 25.550 8.111 -30.069 1.00 94.44 89 ALA A CA 1
ATOM 732 C C . ALA A 1 89 ? 24.926 6.956 -29.267 1.00 94.44 89 ALA A C 1
ATOM 734 O O . ALA A 1 89 ? 23.819 7.088 -28.745 1.00 94.44 89 ALA A O 1
ATOM 735 N N . LEU A 1 90 ? 25.679 5.866 -29.082 1.00 94.81 90 LEU A N 1
ATOM 736 C CA . LEU A 1 90 ? 25.250 4.718 -28.284 1.00 94.81 90 LEU A CA 1
ATOM 737 C C . LEU A 1 90 ? 24.992 5.101 -26.818 1.00 94.81 90 LEU A C 1
ATOM 739 O O . LEU A 1 90 ? 24.034 4.625 -26.217 1.00 94.81 90 LEU A O 1
ATOM 743 N N . TYR A 1 91 ? 25.8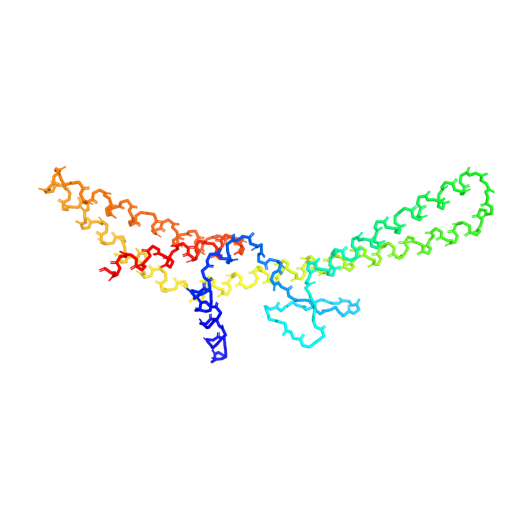17 5.971 -26.231 1.00 95.00 91 TYR A N 1
ATOM 744 C CA . TYR A 1 91 ? 25.611 6.469 -24.871 1.00 95.00 91 TYR A CA 1
ATOM 745 C C . TYR A 1 91 ? 24.269 7.196 -24.723 1.00 95.00 91 TYR A C 1
ATOM 747 O O . TYR A 1 91 ? 23.528 6.907 -23.783 1.00 95.00 91 TYR A O 1
ATOM 755 N N . GLU A 1 92 ? 23.934 8.110 -25.639 1.00 96.44 92 GLU A N 1
ATOM 756 C CA . GLU A 1 92 ? 22.666 8.844 -25.566 1.00 96.44 92 GLU A CA 1
ATOM 757 C C . GLU A 1 92 ? 21.452 7.928 -25.776 1.00 96.44 92 GLU A C 1
ATOM 759 O O . GLU A 1 92 ? 20.466 8.064 -25.053 1.00 96.44 92 GLU A O 1
ATOM 764 N N . GLU A 1 93 ? 21.533 6.942 -26.675 1.00 96.31 93 GLU A N 1
ATOM 765 C CA . GLU A 1 93 ? 20.485 5.923 -26.840 1.00 96.31 93 GLU A CA 1
ATOM 766 C C . GLU A 1 93 ? 20.254 5.142 -25.535 1.00 96.31 93 GLU A C 1
ATOM 768 O O . GLU A 1 93 ? 19.129 5.058 -25.031 1.00 96.31 93 GLU A O 1
ATOM 773 N N . LYS A 1 94 ? 21.334 4.618 -24.939 1.00 95.12 94 LYS A N 1
ATOM 774 C CA . LYS A 1 94 ? 21.268 3.841 -23.693 1.00 95.12 94 LYS A CA 1
ATOM 775 C C . LYS A 1 94 ? 20.723 4.670 -22.528 1.00 95.12 94 LYS A C 1
ATOM 777 O O . LYS A 1 94 ? 19.883 4.228 -21.745 1.00 95.12 94 LYS A O 1
ATOM 782 N N . LYS A 1 95 ? 21.149 5.928 -22.435 1.00 95.25 95 LYS A N 1
ATOM 783 C CA . LYS A 1 95 ? 20.670 6.892 -21.439 1.00 95.25 95 LYS A CA 1
ATOM 784 C C . LYS A 1 95 ? 19.174 7.185 -21.587 1.00 95.25 95 LYS A C 1
ATOM 786 O O . LYS A 1 95 ? 18.470 7.248 -20.580 1.00 95.25 95 LYS A O 1
ATOM 791 N N . GLN A 1 96 ? 18.666 7.329 -22.812 1.00 96.19 96 GLN A N 1
ATOM 792 C CA . GLN A 1 96 ? 17.228 7.496 -23.051 1.00 96.19 96 GLN A CA 1
ATOM 793 C C . GLN A 1 96 ? 16.431 6.268 -22.595 1.00 96.19 96 GLN A C 1
ATOM 795 O O . GLN A 1 96 ? 15.410 6.417 -21.917 1.00 96.19 96 GLN A O 1
ATOM 800 N N . LEU A 1 97 ? 16.912 5.059 -22.903 1.00 94.88 97 LEU A N 1
ATOM 801 C CA . LEU A 1 97 ? 16.276 3.823 -22.448 1.00 94.88 97 LEU A CA 1
ATOM 802 C C . LEU A 1 97 ? 16.294 3.705 -20.917 1.00 94.88 97 LEU A C 1
ATOM 804 O O . LEU A 1 97 ? 15.265 3.385 -20.320 1.00 94.88 97 LEU A O 1
ATOM 808 N N . PHE A 1 98 ? 17.415 4.035 -20.272 1.00 94.69 98 PHE A N 1
ATOM 809 C CA . PHE A 1 98 ? 17.522 4.072 -18.813 1.00 94.69 98 PHE A CA 1
ATOM 810 C C . PHE A 1 98 ? 16.462 4.990 -18.190 1.00 94.69 98 PHE A C 1
ATOM 812 O O . PHE A 1 98 ? 15.737 4.573 -17.286 1.00 94.69 98 PHE A O 1
ATOM 819 N N . PHE A 1 99 ? 16.310 6.219 -18.698 1.00 94.25 99 PHE A N 1
ATOM 820 C CA . PHE A 1 99 ? 15.300 7.145 -18.180 1.00 94.25 99 PHE A CA 1
ATOM 821 C C . PHE A 1 99 ? 13.868 6.667 -18.425 1.00 94.25 99 PHE A C 1
ATOM 823 O O . PHE A 1 99 ? 13.017 6.861 -17.558 1.00 94.25 99 PHE A O 1
ATOM 830 N N . LYS A 1 100 ? 13.601 6.005 -19.557 1.00 93.00 100 LYS A N 1
ATOM 831 C CA . LYS A 1 100 ? 12.294 5.396 -19.836 1.00 93.00 100 LYS A CA 1
ATOM 832 C C . LYS A 1 100 ? 11.966 4.263 -18.857 1.00 93.00 100 LYS A C 1
ATOM 834 O O . LYS A 1 100 ? 10.848 4.188 -18.361 1.00 93.00 100 LYS A O 1
ATOM 839 N N . LEU A 1 101 ? 12.929 3.395 -18.552 1.00 93.50 101 LEU A N 1
ATOM 840 C CA . LEU A 1 101 ? 12.748 2.323 -17.567 1.00 93.50 101 LEU A CA 1
ATOM 841 C C . LEU A 1 101 ? 12.534 2.896 -16.161 1.00 93.50 101 LEU A C 1
ATOM 843 O O . LEU A 1 101 ? 11.626 2.477 -15.444 1.00 93.50 101 LEU A O 1
ATOM 847 N N . PHE A 1 102 ? 13.333 3.897 -15.783 1.00 92.94 102 PHE A N 1
ATOM 848 C CA . PHE A 1 102 ? 13.212 4.563 -14.490 1.00 92.94 102 PHE A CA 1
ATOM 849 C C . PHE A 1 102 ? 11.857 5.262 -14.323 1.00 92.94 102 PHE A C 1
ATOM 851 O O . PHE A 1 102 ? 11.232 5.152 -13.267 1.00 92.94 102 PHE A O 1
ATOM 858 N N . SER A 1 103 ? 11.365 5.946 -15.362 1.00 92.75 103 SER A N 1
ATOM 859 C CA . SER A 1 103 ? 10.057 6.601 -15.311 1.00 92.75 103 SER A CA 1
ATOM 860 C C . SER A 1 103 ? 8.918 5.590 -15.179 1.00 92.75 103 SER A C 1
ATOM 862 O O . SER A 1 103 ? 8.007 5.819 -14.388 1.00 92.75 103 SER A O 1
ATOM 864 N N . GLN A 1 104 ? 8.993 4.439 -15.856 1.00 92.00 104 GLN A N 1
ATOM 865 C CA . GLN A 1 104 ? 8.016 3.357 -15.696 1.00 92.00 104 GLN A CA 1
ATOM 866 C C . GLN A 1 104 ? 7.998 2.791 -14.272 1.00 92.00 104 GLN A C 1
ATOM 868 O O . GLN A 1 104 ? 6.919 2.594 -13.715 1.00 92.00 104 GLN A O 1
ATOM 873 N N . ILE A 1 105 ? 9.164 2.592 -13.647 1.00 93.31 105 ILE A N 1
ATOM 874 C CA . ILE A 1 105 ? 9.244 2.176 -12.237 1.00 93.31 105 ILE A CA 1
ATOM 875 C C . ILE A 1 105 ? 8.541 3.200 -11.345 1.00 93.31 105 ILE A C 1
ATOM 877 O O . ILE A 1 105 ? 7.702 2.828 -10.526 1.00 93.31 105 ILE A O 1
ATOM 881 N N . LYS A 1 106 ? 8.820 4.494 -11.542 1.00 94.38 106 LYS A N 1
ATOM 882 C CA . LYS A 1 106 ? 8.193 5.566 -10.757 1.00 94.38 106 LYS A CA 1
ATOM 883 C C . LYS A 1 106 ? 6.687 5.659 -10.968 1.00 94.38 106 LYS A C 1
ATOM 885 O O . LYS A 1 106 ? 5.965 5.897 -10.005 1.00 94.38 106 LYS A O 1
ATOM 890 N N . LEU A 1 107 ? 6.200 5.424 -12.185 1.00 94.25 107 LEU A N 1
ATOM 891 C CA . LEU A 1 107 ? 4.764 5.357 -12.457 1.00 94.25 107 LEU A CA 1
ATOM 892 C C . LEU A 1 107 ? 4.092 4.227 -11.669 1.00 94.25 107 LEU A C 1
ATOM 894 O O . LEU A 1 107 ? 3.031 4.452 -11.092 1.00 94.25 107 LEU A O 1
ATOM 898 N N . ILE A 1 108 ? 4.711 3.044 -11.597 1.00 94.19 108 ILE A N 1
ATOM 899 C CA . ILE A 1 108 ? 4.182 1.921 -10.808 1.00 94.19 108 ILE A CA 1
ATOM 900 C C . ILE 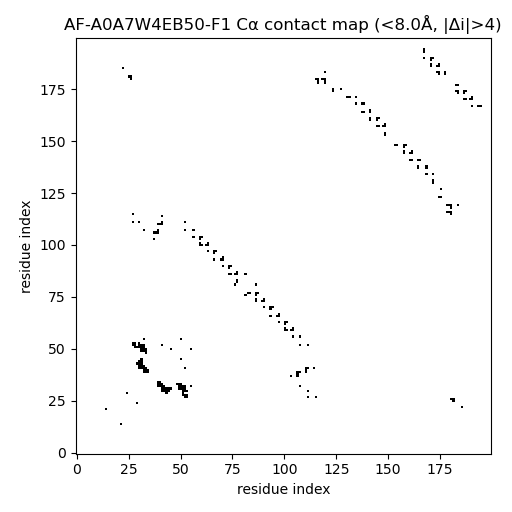A 1 108 ? 4.206 2.250 -9.313 1.00 94.19 108 ILE A C 1
ATOM 902 O O . ILE A 1 108 ? 3.197 2.061 -8.640 1.00 94.19 108 ILE A O 1
ATOM 906 N N . GLU A 1 109 ? 5.331 2.748 -8.792 1.00 93.75 109 GLU A N 1
ATOM 907 C CA . GLU A 1 109 ? 5.473 3.092 -7.370 1.00 93.75 109 GLU A CA 1
ATOM 908 C C . GLU A 1 109 ? 4.433 4.129 -6.933 1.00 93.75 109 GLU A C 1
ATOM 910 O O . GLU A 1 109 ? 3.750 3.930 -5.928 1.00 93.75 109 GLU A O 1
ATOM 915 N N . ASN A 1 110 ? 4.258 5.191 -7.723 1.00 94.81 110 ASN A N 1
ATOM 916 C CA . ASN A 1 110 ? 3.277 6.232 -7.437 1.00 94.81 110 ASN A CA 1
ATOM 917 C C . ASN A 1 110 ? 1.848 5.690 -7.529 1.00 94.81 110 ASN A C 1
ATOM 919 O O . ASN A 1 110 ? 1.065 5.902 -6.611 1.00 94.81 110 ASN A O 1
ATOM 923 N N . ALA A 1 111 ? 1.518 4.927 -8.577 1.00 95.19 111 ALA A N 1
ATOM 924 C CA . ALA A 1 111 ? 0.178 4.365 -8.733 1.00 95.19 111 ALA A CA 1
ATOM 925 C C . ALA A 1 111 ? -0.186 3.397 -7.596 1.00 95.19 111 ALA A C 1
ATOM 927 O O . ALA A 1 111 ? -1.317 3.415 -7.113 1.00 95.19 111 ALA A O 1
ATOM 928 N N . VAL A 1 112 ? 0.764 2.574 -7.138 1.00 95.12 112 VAL A N 1
ATOM 929 C CA . VAL A 1 112 ? 0.578 1.684 -5.981 1.00 95.12 112 VAL A CA 1
ATOM 930 C C . VAL A 1 112 ? 0.376 2.493 -4.700 1.00 95.12 112 VAL A C 1
ATOM 932 O O . VAL A 1 112 ? -0.570 2.220 -3.963 1.00 95.12 112 VAL A O 1
ATOM 935 N N . SER A 1 113 ? 1.213 3.504 -4.457 1.00 94.56 113 SER A N 1
ATOM 936 C CA . SER A 1 113 ? 1.109 4.381 -3.285 1.00 94.56 113 SER A CA 1
ATOM 937 C C . SER A 1 113 ? -0.231 5.125 -3.246 1.00 94.56 113 SER A C 1
ATOM 939 O O . SER A 1 113 ? -0.937 5.103 -2.235 1.00 94.56 113 SER A O 1
ATOM 941 N N . ASP A 1 114 ? -0.631 5.726 -4.367 1.00 95.56 114 ASP A N 1
ATOM 942 C CA . ASP A 1 114 ? -1.897 6.448 -4.506 1.00 95.56 114 ASP A CA 1
ATOM 943 C C . ASP A 1 114 ? -3.089 5.511 -4.323 1.00 95.56 114 ASP A C 1
ATOM 945 O O . ASP A 1 114 ? -4.064 5.854 -3.647 1.00 95.56 114 ASP A O 1
ATOM 949 N N . PHE A 1 115 ? -3.018 4.305 -4.890 1.00 95.31 115 PHE A N 1
ATOM 950 C CA . PHE A 1 115 ? -4.043 3.290 -4.700 1.00 95.31 115 PHE A CA 1
ATOM 951 C C . PHE A 1 115 ? -4.176 2.906 -3.223 1.00 95.31 115 PHE A C 1
ATOM 953 O O . PHE A 1 115 ? -5.284 2.926 -2.689 1.00 95.31 115 PHE A O 1
ATOM 960 N N . GLN A 1 116 ? -3.065 2.593 -2.549 1.00 93.56 116 GLN A N 1
ATOM 961 C CA . GLN A 1 116 ? -3.056 2.207 -1.136 1.00 93.56 116 GLN A CA 1
ATOM 962 C C . GLN A 1 116 ? -3.610 3.314 -0.239 1.00 93.56 116 GLN A C 1
ATOM 964 O O . GLN A 1 116 ? -4.454 3.037 0.610 1.00 93.56 116 GLN A O 1
ATOM 969 N N . SER A 1 117 ? -3.187 4.561 -0.455 1.00 94.44 117 SER A N 1
ATOM 970 C CA . SER A 1 117 ? -3.671 5.722 0.296 1.00 94.44 117 SER A CA 1
ATOM 971 C C . SER A 1 117 ? -5.182 5.919 0.119 1.00 94.44 117 SER A C 1
ATOM 973 O O . SER A 1 117 ? -5.930 5.981 1.095 1.00 94.44 117 SER A O 1
ATOM 975 N N . ASN A 1 118 ? -5.668 5.911 -1.127 1.00 94.75 118 ASN A N 1
ATOM 976 C CA . ASN A 1 118 ? -7.096 6.056 -1.414 1.00 94.75 118 ASN A CA 1
ATOM 977 C C . ASN A 1 118 ? -7.926 4.889 -0.861 1.00 94.75 118 ASN A C 1
ATOM 979 O O . ASN A 1 118 ? -9.034 5.090 -0.358 1.00 94.75 118 ASN A O 1
ATOM 983 N N . PHE A 1 119 ? -7.409 3.664 -0.961 1.00 93.38 119 PHE A N 1
ATOM 984 C CA . PHE A 1 119 ? -8.077 2.481 -0.434 1.00 93.38 119 PHE A CA 1
ATOM 985 C C . PHE A 1 119 ? -8.146 2.505 1.096 1.00 93.38 119 PHE A C 1
ATOM 987 O O . PHE A 1 119 ? -9.195 2.182 1.654 1.00 93.38 119 PHE A O 1
ATOM 994 N N . LEU A 1 120 ? -7.079 2.950 1.765 1.00 94.44 120 LEU A N 1
ATOM 995 C CA . LEU A 1 120 ? -7.039 3.130 3.213 1.00 94.44 120 LEU A CA 1
ATOM 996 C C . LEU A 1 120 ? -8.089 4.139 3.678 1.00 94.44 120 LEU A C 1
ATOM 998 O O . LEU A 1 120 ? -8.912 3.796 4.523 1.00 94.44 120 LEU A O 1
ATOM 1002 N N . VAL A 1 121 ? -8.110 5.339 3.090 1.00 94.44 121 VAL A N 1
ATOM 1003 C CA . VAL A 1 121 ? -9.069 6.395 3.460 1.00 94.44 121 VAL A CA 1
ATOM 1004 C C . VAL A 1 121 ? -10.503 5.887 3.328 1.00 94.44 121 VAL A C 1
ATOM 1006 O O . VAL A 1 121 ? -11.281 5.978 4.274 1.00 94.44 121 VAL A O 1
ATOM 1009 N N . ARG A 1 122 ? -10.838 5.253 2.198 1.00 93.25 122 ARG A N 1
ATOM 1010 C CA . ARG A 1 122 ? -12.180 4.690 1.975 1.00 93.25 122 ARG A CA 1
ATOM 1011 C C . ARG A 1 122 ? -12.515 3.556 2.939 1.00 93.25 122 ARG A C 1
ATOM 1013 O O . ARG A 1 122 ? -13.662 3.430 3.361 1.00 93.25 122 ARG A O 1
ATOM 1020 N N . SER A 1 123 ? -11.536 2.721 3.279 1.00 91.75 123 SER A N 1
ATOM 1021 C CA . SER A 1 123 ? -11.725 1.631 4.241 1.00 91.75 123 SER A CA 1
ATOM 1022 C C . SER A 1 123 ? -11.972 2.177 5.647 1.00 91.75 123 SER A C 1
ATOM 1024 O O . SER A 1 123 ? -12.877 1.703 6.329 1.00 91.75 123 SER A O 1
ATOM 1026 N N . GLN A 1 124 ? -11.229 3.209 6.056 1.00 93.94 124 GLN A N 1
ATOM 1027 C CA . GLN A 1 124 ? -11.428 3.910 7.324 1.00 93.94 124 GLN A CA 1
ATOM 1028 C C . GLN A 1 124 ? -12.787 4.602 7.382 1.00 93.94 124 GLN A C 1
ATOM 1030 O O . GLN A 1 124 ? -13.480 4.469 8.383 1.00 93.94 124 GLN A O 1
ATOM 1035 N N . GLU A 1 125 ? -13.194 5.301 6.321 1.00 93.19 125 GLU A N 1
ATOM 1036 C CA . GLU A 1 125 ? -14.527 5.906 6.212 1.00 93.19 125 GLU A CA 1
ATOM 1037 C C . GLU A 1 125 ? -15.635 4.858 6.341 1.00 93.19 125 GLU A C 1
ATOM 1039 O O . GLU A 1 125 ? -16.598 5.069 7.073 1.00 93.19 125 GLU A O 1
ATOM 1044 N N . PHE A 1 126 ? -15.478 3.704 5.685 1.00 91.12 126 PHE A N 1
ATOM 1045 C CA . PHE A 1 126 ? -16.467 2.630 5.710 1.00 91.12 126 PHE A CA 1
ATOM 1046 C C . PHE A 1 126 ? -16.698 2.054 7.114 1.00 91.12 126 PHE A C 1
ATOM 1048 O O . 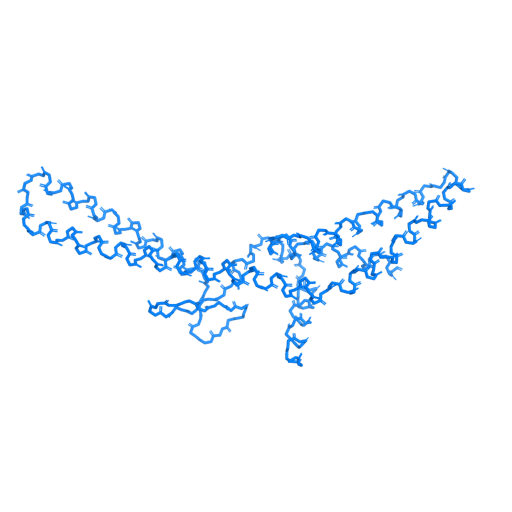PHE A 1 126 ? -17.835 1.732 7.456 1.00 91.12 126 PHE A O 1
ATOM 1055 N N . ILE A 1 127 ? -15.643 1.919 7.923 1.00 89.56 127 ILE A N 1
ATOM 1056 C CA . ILE A 1 127 ? -15.735 1.325 9.268 1.00 89.56 127 ILE A CA 1
ATOM 1057 C C . ILE A 1 127 ? -15.869 2.359 10.393 1.00 89.56 127 ILE A C 1
ATOM 1059 O O . ILE A 1 127 ? -16.035 1.970 11.549 1.00 89.56 127 ILE A O 1
ATOM 1063 N N . ARG A 1 128 ? -15.777 3.660 10.087 1.00 92.38 128 ARG A N 1
ATOM 1064 C CA . ARG A 1 128 ? -15.635 4.728 11.089 1.00 92.38 128 ARG A CA 1
ATOM 1065 C C . ARG A 1 128 ? -16.764 4.740 12.105 1.00 92.38 128 ARG A C 1
ATOM 1067 O O . ARG A 1 128 ? -16.490 4.742 13.304 1.00 92.38 128 ARG A O 1
ATOM 1074 N N . ASP A 1 129 ? -18.003 4.764 11.632 1.00 90.75 129 ASP A N 1
ATOM 1075 C CA . ASP A 1 129 ? -19.168 4.932 12.503 1.00 90.75 129 ASP A CA 1
ATOM 1076 C C . ASP A 1 129 ? -19.351 3.717 13.416 1.00 90.75 129 ASP A C 1
ATOM 1078 O O . ASP A 1 129 ? -19.526 3.865 14.626 1.00 90.75 129 ASP A O 1
ATOM 1082 N N . GLU A 1 130 ? -19.218 2.514 12.851 1.00 89.50 130 GLU A N 1
ATOM 1083 C CA . GLU A 1 130 ? -19.334 1.260 13.595 1.00 89.50 130 GLU A CA 1
ATOM 1084 C C . GLU A 1 130 ? -18.229 1.135 14.650 1.00 89.50 130 GLU A C 1
ATOM 1086 O O . GLU A 1 130 ? -18.513 0.883 15.820 1.00 89.50 130 GLU A O 1
ATOM 1091 N N . LEU A 1 131 ? -16.968 1.381 14.278 1.00 91.44 131 LEU A N 1
ATOM 1092 C CA . LEU A 1 131 ? -15.862 1.317 15.231 1.00 91.44 131 LEU A CA 1
ATOM 1093 C C . LEU A 1 131 ? -15.955 2.395 16.312 1.00 91.44 131 LEU A C 1
ATOM 1095 O O . LEU A 1 131 ? -15.637 2.125 17.468 1.00 91.44 131 LEU A O 1
ATOM 1099 N N . SER A 1 132 ? -16.411 3.600 15.968 1.00 92.25 132 SER A N 1
ATOM 1100 C CA . SER A 1 132 ? -16.591 4.683 16.942 1.00 92.25 132 SER A CA 1
ATOM 1101 C C . SER A 1 132 ? -17.670 4.333 17.962 1.00 92.25 132 SER A C 1
ATOM 1103 O O . SER A 1 132 ? -17.462 4.518 19.162 1.00 92.25 132 SER A O 1
ATOM 1105 N N . LYS A 1 133 ? -18.786 3.755 17.505 1.00 91.12 133 LYS A N 1
ATOM 1106 C CA . LYS A 1 133 ? -19.839 3.243 18.383 1.00 91.12 133 LYS A CA 1
ATOM 1107 C C . LYS A 1 133 ? -19.321 2.113 19.273 1.00 91.12 133 LYS A C 1
ATOM 1109 O O . LYS A 1 133 ? -19.505 2.158 20.486 1.00 91.12 133 LYS A O 1
ATOM 1114 N N . LYS A 1 134 ? -18.603 1.141 18.703 1.00 90.00 134 LYS A N 1
ATOM 1115 C CA . LYS A 1 134 ? -17.996 0.047 19.475 1.00 90.00 134 LYS A CA 1
ATOM 1116 C C . LYS A 1 134 ? -16.997 0.536 20.510 1.00 90.00 134 LYS A C 1
ATOM 1118 O O . LYS A 1 134 ? -17.000 0.040 21.631 1.00 90.00 134 LYS A O 1
ATOM 1123 N N . ARG A 1 135 ? -16.194 1.547 20.185 1.00 90.94 135 ARG A N 1
ATOM 1124 C CA . ARG A 1 135 ? -15.291 2.176 21.152 1.00 90.94 135 ARG A CA 1
ATOM 1125 C C . ARG A 1 135 ? -16.060 2.768 22.329 1.00 90.94 135 ARG A C 1
ATOM 1127 O O . ARG A 1 135 ? -15.650 2.557 23.459 1.00 90.94 135 ARG A O 1
ATOM 1134 N N . GLN A 1 136 ? -17.172 3.462 22.083 1.00 92.44 136 GLN A N 1
ATOM 1135 C CA . GLN A 1 136 ? -18.009 4.004 23.161 1.00 92.44 136 GLN A CA 1
ATOM 1136 C C . GLN A 1 136 ? -18.609 2.896 24.038 1.00 92.44 136 GLN A C 1
ATOM 1138 O O . GLN A 1 136 ? -18.580 3.012 25.260 1.00 92.44 136 GLN A O 1
ATOM 1143 N N . GLU A 1 137 ? -19.087 1.803 23.432 1.00 91.06 137 GLU A N 1
ATOM 1144 C CA . GLU A 1 137 ? -19.580 0.628 24.169 1.00 91.06 137 GLU A CA 1
ATOM 1145 C C . GLU A 1 137 ? -18.484 0.026 25.070 1.00 91.06 137 GLU A C 1
ATOM 1147 O O . GLU A 1 137 ? -18.734 -0.260 26.241 1.00 91.06 137 GLU A O 1
ATOM 1152 N N . PHE A 1 138 ? -17.256 -0.120 24.559 1.00 90.50 138 PHE A N 1
ATOM 1153 C CA . PHE A 1 138 ? -16.132 -0.647 25.339 1.00 90.50 138 PHE A CA 1
ATOM 1154 C C . PHE A 1 138 ? -15.676 0.294 26.455 1.00 90.50 138 PHE A C 1
ATOM 1156 O O . PHE A 1 138 ? -15.388 -0.187 27.549 1.00 90.50 138 PHE A O 1
ATOM 1163 N N . VAL A 1 139 ? -15.678 1.609 26.216 1.00 91.88 139 VAL A N 1
ATOM 1164 C CA . VAL A 1 139 ? -15.365 2.611 27.247 1.00 91.88 139 VAL A CA 1
ATOM 1165 C C . VAL A 1 139 ? -16.365 2.520 28.398 1.00 91.88 139 VAL A C 1
ATOM 1167 O O . VAL A 1 139 ? -15.944 2.402 29.545 1.00 91.88 139 VAL A O 1
ATOM 1170 N N . SER A 1 140 ? -17.666 2.476 28.098 1.00 93.12 140 SER A N 1
ATOM 1171 C CA . SER A 1 140 ? -18.708 2.335 29.123 1.00 93.12 140 SER A CA 1
ATOM 1172 C C . SER A 1 140 ? -18.557 1.030 29.913 1.00 93.12 140 SER A C 1
ATOM 1174 O O . SER A 1 140 ? -18.603 1.038 31.138 1.00 93.12 140 SER A O 1
ATOM 1176 N N . MET A 1 141 ? -18.316 -0.096 29.231 1.00 91.69 141 MET A N 1
ATOM 1177 C CA . MET A 1 141 ? -18.120 -1.394 29.890 1.00 91.69 141 MET A CA 1
ATOM 1178 C C . MET A 1 141 ? -16.874 -1.405 30.787 1.00 91.69 141 MET A C 1
ATOM 1180 O O . MET A 1 141 ? -16.865 -2.016 31.856 1.00 91.69 141 MET A O 1
ATOM 1184 N N . LYS A 1 142 ? -15.806 -0.732 30.353 1.00 93.12 142 LYS A N 1
ATOM 1185 C CA . LYS A 1 142 ? -14.572 -0.604 31.125 1.00 93.12 142 LYS A CA 1
ATOM 1186 C C . LYS A 1 142 ? -14.804 0.214 32.392 1.00 93.12 142 LYS A C 1
ATOM 1188 O O . LYS A 1 142 ? -14.356 -0.217 33.451 1.00 93.12 142 LYS A O 1
ATOM 1193 N N . GLU A 1 143 ? -15.512 1.338 32.294 1.00 94.00 143 GLU A N 1
ATOM 1194 C CA . GLU A 1 143 ? -15.877 2.174 33.445 1.00 94.00 143 GLU A CA 1
ATOM 1195 C C . GLU A 1 143 ? -16.697 1.377 34.472 1.00 94.00 143 GLU A C 1
ATOM 1197 O O . GLU A 1 143 ? -16.381 1.403 35.663 1.00 94.00 143 GLU A O 1
ATOM 1202 N N . ASP A 1 144 ? -17.667 0.576 34.020 1.00 94.12 144 ASP A N 1
ATOM 1203 C CA . ASP A 1 144 ? -18.447 -0.310 34.893 1.00 94.12 144 ASP A CA 1
ATOM 1204 C C . ASP A 1 144 ? -17.562 -1.341 35.615 1.00 94.12 144 ASP A C 1
ATOM 1206 O O . ASP A 1 144 ? -17.716 -1.571 36.819 1.00 94.12 144 ASP A O 1
ATOM 1210 N N . TYR A 1 145 ? -16.606 -1.960 34.914 1.00 93.50 145 TYR A N 1
ATOM 1211 C CA . TYR A 1 145 ? -15.670 -2.907 35.528 1.00 93.50 145 TYR A CA 1
ATOM 1212 C C . TYR A 1 145 ? -14.685 -2.242 36.488 1.00 93.50 145 TYR A C 1
ATOM 1214 O O . TYR A 1 145 ? -14.336 -2.842 37.508 1.00 93.50 145 TYR A O 1
ATOM 1222 N N . GLU A 1 146 ? -14.247 -1.017 36.201 1.00 93.69 146 GLU A N 1
ATOM 1223 C CA . GLU A 1 146 ? -13.413 -0.232 37.110 1.00 93.69 146 GLU A CA 1
ATOM 1224 C C . GLU A 1 146 ? -14.183 0.088 38.405 1.00 93.69 146 GLU A C 1
ATOM 1226 O O . GLU A 1 146 ? -13.637 -0.100 39.493 1.00 93.69 146 GLU A O 1
ATOM 1231 N N . GLN A 1 147 ? -15.474 0.435 38.324 1.00 94.56 147 GLN A N 1
ATOM 1232 C CA . GLN A 1 147 ? -16.330 0.623 39.506 1.00 94.56 147 GLN A CA 1
ATOM 1233 C C . GLN A 1 147 ? -16.547 -0.675 40.297 1.00 94.56 147 GLN A C 1
ATOM 1235 O O . GLN A 1 147 ? -16.451 -0.682 41.526 1.00 94.56 147 GLN A O 1
ATOM 1240 N N . GLN A 1 148 ? -16.787 -1.799 39.618 1.00 93.56 148 GLN A N 1
ATOM 1241 C CA . GLN A 1 148 ? -16.908 -3.105 40.278 1.00 93.56 148 GLN A CA 1
ATOM 1242 C C . GLN A 1 148 ? -15.612 -3.516 40.985 1.00 93.56 148 GLN A C 1
ATOM 1244 O O . GLN A 1 148 ? -15.661 -4.121 42.055 1.00 93.56 148 GLN A O 1
ATOM 1249 N N . LEU A 1 149 ? -14.448 -3.171 40.426 1.00 93.62 149 LEU A N 1
ATOM 1250 C CA . LEU A 1 149 ? -13.154 -3.468 41.038 1.00 93.62 149 LEU A CA 1
ATOM 1251 C C . LEU A 1 149 ? -12.950 -2.680 42.339 1.00 93.62 149 LEU A C 1
ATOM 1253 O O . LEU A 1 149 ? -12.390 -3.225 43.286 1.00 93.62 149 LEU A O 1
ATOM 1257 N N . LEU A 1 150 ? -13.459 -1.445 42.428 1.00 92.88 150 LEU A N 1
ATOM 1258 C CA . LEU A 1 150 ? -13.463 -0.680 43.683 1.00 92.88 150 LEU A CA 1
ATOM 1259 C C . LEU A 1 150 ? -14.308 -1.364 44.769 1.00 92.88 150 LEU A C 1
ATOM 1261 O O . LEU A 1 150 ? -13.949 -1.330 45.944 1.00 92.88 150 LEU A O 1
ATOM 1265 N N . GLN A 1 151 ? -15.409 -2.010 44.377 1.00 92.94 151 GLN A N 1
ATOM 1266 C CA . GLN A 1 151 ? -16.288 -2.756 45.285 1.00 92.94 151 GLN A CA 1
ATOM 1267 C C . GLN A 1 151 ? -15.752 -4.162 45.611 1.00 92.94 151 GLN A C 1
ATOM 1269 O O . GLN A 1 151 ? -16.071 -4.719 46.661 1.00 92.94 151 GLN A O 1
ATOM 1274 N N . SER A 1 152 ? -14.926 -4.741 44.735 1.00 91.12 152 SER A N 1
ATOM 1275 C CA . SER A 1 152 ? -14.333 -6.076 44.877 1.00 91.12 152 SER A CA 1
ATOM 1276 C C . SER A 1 152 ? -12.824 -6.063 44.572 1.00 91.12 152 SER A C 1
ATOM 1278 O O . SER A 1 152 ? -12.377 -6.612 43.557 1.00 91.12 152 SER A O 1
ATOM 1280 N N . PRO A 1 153 ? -12.000 -5.471 45.458 1.00 86.12 153 PRO A N 1
ATOM 1281 C CA . PRO A 1 153 ? -10.585 -5.197 45.181 1.00 86.12 153 PRO A CA 1
ATOM 1282 C C . PRO A 1 153 ? -9.710 -6.453 45.063 1.00 86.12 153 PRO A C 1
ATOM 1284 O O . PRO A 1 153 ? -8.609 -6.391 44.523 1.00 86.12 153 PRO A O 1
ATOM 1287 N N . TYR A 1 154 ? -10.192 -7.606 45.533 1.00 90.06 154 TYR A N 1
ATOM 1288 C CA . TYR A 1 154 ? -9.481 -8.885 45.446 1.00 90.06 154 TYR A CA 1
ATOM 1289 C C . TYR A 1 154 ? -9.827 -9.696 44.184 1.00 90.06 154 TYR A C 1
ATOM 1291 O O . TYR A 1 154 ? -9.350 -10.821 44.024 1.00 90.06 154 TYR A O 1
ATOM 1299 N N . SER A 1 155 ? -10.649 -9.156 43.275 1.00 88.31 155 SER A N 1
ATOM 1300 C CA . SER A 1 155 ? -10.980 -9.824 42.014 1.00 88.31 155 SER A CA 1
ATOM 1301 C C . SER A 1 155 ? -9.761 -9.919 41.094 1.00 88.31 155 SER A C 1
ATOM 1303 O O . SER A 1 155 ? -9.190 -8.916 40.675 1.00 88.31 155 SER A O 1
ATOM 1305 N N . THR A 1 156 ? -9.390 -11.138 40.704 1.00 89.50 156 THR A N 1
ATOM 1306 C CA . THR A 1 156 ? -8.322 -11.390 39.717 1.00 89.50 156 THR A CA 1
ATOM 1307 C C . THR A 1 156 ? -8.828 -11.368 38.270 1.00 89.50 156 THR A C 1
ATOM 1309 O O . THR A 1 156 ? -8.033 -11.375 37.327 1.00 89.50 156 THR A O 1
ATOM 1312 N N . PHE A 1 157 ? -10.150 -11.342 38.084 1.00 90.06 157 PHE A N 1
ATOM 1313 C CA . PHE A 1 157 ? -10.815 -11.361 36.783 1.00 90.06 157 PHE A CA 1
ATOM 1314 C C . PHE A 1 157 ? -11.006 -9.954 36.207 1.00 90.06 157 PHE A C 1
ATOM 1316 O O . PHE A 1 157 ? -10.674 -9.719 35.044 1.00 90.06 157 PHE A O 1
ATOM 1323 N N . LEU A 1 158 ? -11.488 -9.010 37.023 1.00 91.88 158 LEU A N 1
ATOM 1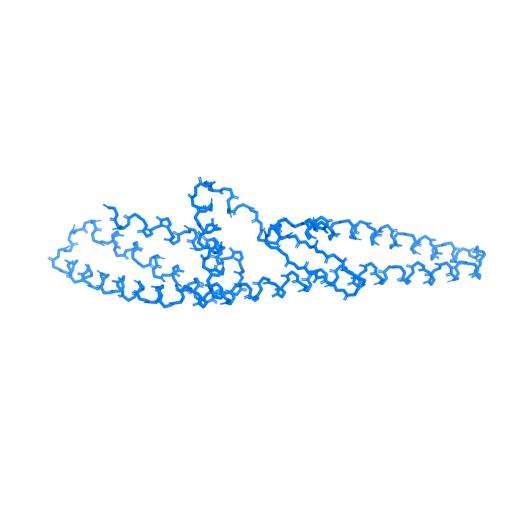324 C CA . LEU A 1 158 ? -11.803 -7.646 36.582 1.00 91.88 158 LEU A CA 1
ATOM 1325 C C . LEU A 1 158 ? -10.589 -6.909 35.983 1.00 91.88 158 LEU A C 1
ATOM 1327 O O . LEU A 1 158 ? -10.731 -6.367 34.885 1.00 91.88 158 LEU A O 1
ATOM 1331 N N . PRO A 1 159 ? -9.374 -6.960 36.575 1.00 92.44 159 PRO A N 1
ATOM 1332 C CA . PRO A 1 159 ? -8.200 -6.327 35.973 1.00 92.44 159 PRO A CA 1
ATOM 1333 C C . PRO A 1 159 ? -7.866 -6.875 34.580 1.00 92.44 159 PRO A C 1
ATOM 1335 O O . PRO A 1 159 ? -7.463 -6.118 33.698 1.00 92.44 159 PRO A O 1
ATOM 1338 N N . LYS A 1 160 ? -8.074 -8.181 34.348 1.00 90.94 160 LYS A N 1
ATOM 1339 C CA . LYS A 1 160 ? -7.836 -8.806 33.037 1.00 90.94 160 LYS A CA 1
ATOM 1340 C C . LYS A 1 160 ? -8.837 -8.316 31.996 1.00 90.94 160 LYS A C 1
ATOM 1342 O O . LYS A 1 160 ? -8.437 -8.017 30.876 1.00 90.94 160 LYS A O 1
ATOM 1347 N N . LYS A 1 161 ? -10.118 -8.201 32.359 1.00 90.25 161 LYS A N 1
ATOM 1348 C CA . LYS A 1 161 ? -11.155 -7.668 31.461 1.00 90.25 161 LYS A CA 1
ATOM 1349 C C . LYS A 1 161 ? -10.920 -6.197 31.123 1.00 90.25 161 LYS A C 1
ATOM 1351 O O . LYS A 1 161 ? -10.998 -5.833 29.956 1.00 90.25 161 LYS A O 1
ATOM 1356 N N . ILE A 1 162 ? -10.543 -5.380 32.107 1.00 92.75 162 ILE A N 1
ATOM 1357 C CA . ILE A 1 162 ? -10.180 -3.971 31.888 1.00 92.75 162 ILE A CA 1
ATOM 1358 C C . ILE A 1 162 ? -8.990 -3.858 30.925 1.00 92.75 162 ILE A C 1
ATOM 1360 O O . ILE A 1 162 ? -9.028 -3.045 30.004 1.00 92.75 162 ILE A O 1
ATOM 1364 N N . ALA A 1 163 ? -7.949 -4.681 31.099 1.00 92.06 163 ALA A N 1
ATOM 1365 C CA . ALA A 1 163 ? -6.799 -4.695 30.193 1.00 92.06 163 ALA A CA 1
ATOM 1366 C C . ALA A 1 163 ? -7.202 -5.073 28.755 1.00 92.06 163 ALA A C 1
ATOM 1368 O O . ALA A 1 163 ? -6.852 -4.357 27.823 1.00 92.06 163 ALA A O 1
ATOM 1369 N N . GLN A 1 164 ? -8.018 -6.121 28.584 1.00 90.75 164 GLN A N 1
ATOM 1370 C CA . GLN A 1 164 ? -8.535 -6.524 27.268 1.00 90.75 164 GLN A CA 1
ATOM 1371 C C . GLN A 1 164 ? -9.323 -5.401 26.576 1.00 90.75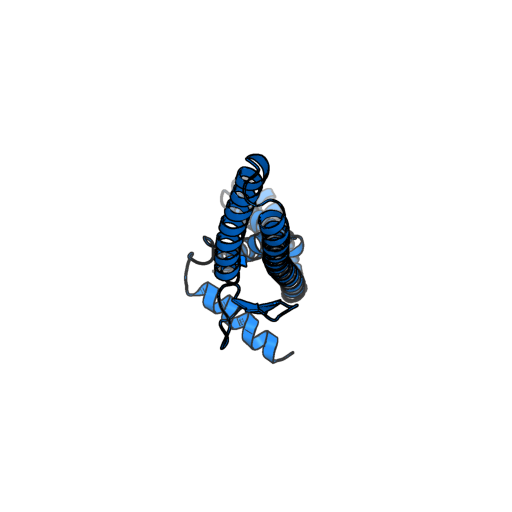 164 GLN A C 1
ATOM 1373 O O . GLN A 1 164 ? -9.144 -5.168 25.382 1.00 90.75 164 GLN A O 1
ATOM 1378 N N . LEU A 1 165 ? -10.172 -4.677 27.315 1.00 91.75 165 LEU A N 1
ATOM 1379 C CA . LEU A 1 165 ? -10.920 -3.542 26.768 1.00 91.75 165 LEU A CA 1
ATOM 1380 C C . LEU A 1 165 ? -9.991 -2.391 26.357 1.00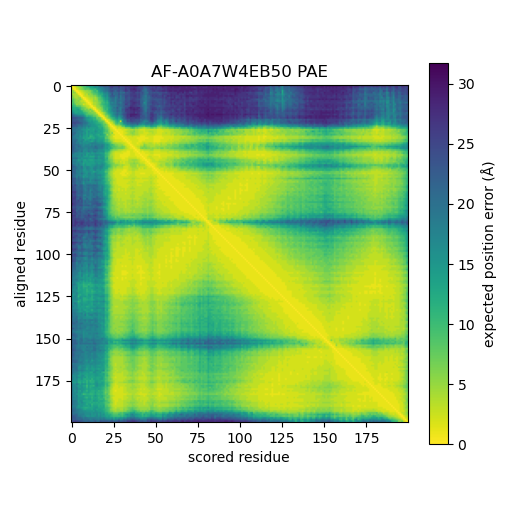 91.75 165 LEU A C 1
ATOM 1382 O O . LEU A 1 165 ? -10.170 -1.832 25.278 1.00 91.75 165 LEU A O 1
ATOM 1386 N N . LYS A 1 166 ? -8.956 -2.085 27.155 1.00 91.75 166 LYS A N 1
ATOM 1387 C CA . LYS A 1 166 ? -7.936 -1.077 26.804 1.00 91.75 166 LYS A CA 1
ATOM 1388 C C . LYS A 1 166 ? -7.179 -1.445 25.526 1.00 91.75 166 LYS A C 1
ATOM 1390 O O . LYS A 1 166 ? -6.966 -0.578 24.680 1.00 91.75 166 LYS A O 1
ATOM 1395 N N . ASP A 1 167 ? -6.822 -2.716 25.357 1.00 91.44 167 ASP A N 1
ATOM 1396 C CA . ASP A 1 167 ? -6.139 -3.191 24.150 1.00 91.44 167 ASP A CA 1
ATOM 1397 C C . ASP A 1 167 ? -7.015 -3.013 22.899 1.00 91.44 167 ASP A C 1
ATOM 1399 O O . ASP A 1 167 ? -6.539 -2.549 21.859 1.00 91.44 167 ASP A O 1
ATOM 1403 N N . ILE A 1 168 ? -8.313 -3.322 23.003 1.00 90.50 168 ILE A N 1
ATOM 1404 C CA . ILE A 1 168 ? -9.271 -3.157 21.900 1.00 90.50 168 ILE A CA 1
ATOM 1405 C C . ILE A 1 168 ? -9.529 -1.683 21.592 1.00 90.50 168 ILE A C 1
ATOM 1407 O O . ILE A 1 168 ? -9.550 -1.307 20.421 1.00 90.50 168 ILE A O 1
ATOM 1411 N N . GLU A 1 169 ? -9.695 -0.832 22.605 1.00 91.75 169 GLU A N 1
ATOM 1412 C CA . GLU A 1 169 ? -9.820 0.617 22.411 1.00 91.75 169 GLU A CA 1
ATOM 1413 C C . GLU A 1 169 ? -8.606 1.183 21.660 1.00 91.75 169 GLU A C 1
ATOM 1415 O O . GLU A 1 169 ? -8.775 1.936 20.697 1.00 91.75 169 GLU A O 1
ATOM 1420 N N . GLY A 1 170 ? -7.395 0.774 22.056 1.00 92.06 170 GLY A N 1
ATOM 1421 C CA . GLY A 1 170 ? -6.156 1.166 21.388 1.00 92.06 170 GLY A CA 1
ATOM 1422 C C . GLY A 1 170 ? -6.078 0.670 19.942 1.00 92.06 170 GLY A C 1
ATOM 1423 O O . GLY A 1 170 ? -5.618 1.399 19.065 1.00 92.06 170 GLY A O 1
ATOM 1424 N N . LEU A 1 171 ? -6.569 -0.541 19.658 1.00 93.06 171 LEU A N 1
ATOM 1425 C CA . LEU A 1 171 ? -6.673 -1.065 18.292 1.00 93.06 171 LEU A CA 1
ATOM 1426 C C . LEU A 1 171 ? -7.647 -0.264 17.429 1.00 93.06 171 LEU A C 1
ATOM 1428 O O . LEU A 1 171 ? -7.314 0.069 16.293 1.00 93.06 171 LEU A O 1
ATOM 1432 N N . ILE A 1 172 ? -8.824 0.077 17.961 1.00 93.69 172 ILE A N 1
ATOM 1433 C CA . ILE A 1 172 ? -9.799 0.910 17.248 1.00 93.69 172 ILE A CA 1
ATOM 1434 C C . ILE A 1 172 ? -9.187 2.273 16.915 1.00 93.69 172 ILE A C 1
ATOM 1436 O O . ILE A 1 172 ? -9.318 2.754 15.791 1.00 93.69 172 ILE A O 1
ATOM 1440 N N . GLU A 1 173 ? -8.488 2.890 17.863 1.00 93.50 173 GLU A N 1
ATOM 1441 C CA . GLU A 1 173 ? -7.838 4.176 17.628 1.00 93.50 173 GLU A CA 1
ATOM 1442 C C . GLU A 1 173 ? -6.776 4.089 16.524 1.00 93.50 173 GLU A C 1
ATOM 1444 O O . GLU A 1 173 ? -6.774 4.921 15.613 1.00 93.50 173 GLU A O 1
ATOM 1449 N N . ARG A 1 174 ? -5.936 3.045 16.527 1.00 94.75 174 ARG A N 1
ATOM 1450 C CA . ARG A 1 174 ? -4.954 2.820 15.452 1.00 94.75 174 ARG A CA 1
ATOM 1451 C C . ARG A 1 174 ? -5.611 2.574 14.097 1.00 94.75 174 ARG A C 1
ATOM 1453 O O . ARG A 1 174 ? -5.157 3.131 13.100 1.00 94.75 174 ARG A O 1
ATOM 1460 N N . LEU A 1 175 ? -6.704 1.814 14.051 1.00 94.81 175 LEU A N 1
ATOM 1461 C CA . LEU A 1 175 ? -7.471 1.584 12.825 1.00 94.81 175 LEU A CA 1
ATOM 1462 C C . LEU A 1 175 ? -7.982 2.883 12.202 1.00 94.81 175 LEU A C 1
ATOM 1464 O O . LEU A 1 175 ? -7.899 3.060 10.986 1.00 94.81 175 LEU A O 1
ATOM 1468 N N . LEU A 1 176 ? -8.468 3.807 13.031 1.00 93.38 176 LEU A N 1
ATOM 1469 C CA . LEU A 1 176 ? -9.041 5.075 12.579 1.00 93.38 176 LEU A CA 1
ATOM 1470 C C . LEU A 1 176 ? -7.993 6.142 12.228 1.00 93.38 176 LEU A C 1
ATOM 1472 O O . LEU A 1 176 ? -8.340 7.117 11.563 1.00 93.38 176 LEU A O 1
ATOM 1476 N N . THR A 1 177 ? -6.741 5.984 12.670 1.00 94.56 177 THR A N 1
ATOM 1477 C CA . THR A 1 177 ? -5.706 7.034 12.577 1.00 94.56 177 THR A CA 1
ATOM 1478 C C . THR A 1 177 ? -4.460 6.637 11.788 1.00 94.56 177 THR A C 1
ATOM 1480 O O . THR A 1 177 ? -3.681 7.514 11.408 1.00 94.56 177 THR A O 1
ATOM 1483 N N . THR A 1 178 ? -4.252 5.344 11.518 1.00 95.81 178 THR A N 1
ATOM 1484 C CA . THR A 1 178 ? -3.100 4.879 10.738 1.00 95.81 178 THR A CA 1
ATOM 1485 C C . THR A 1 178 ? -3.072 5.500 9.340 1.00 95.81 178 THR A C 1
ATOM 1487 O O . THR A 1 178 ? -4.112 5.762 8.735 1.00 95.81 178 THR A O 1
ATOM 1490 N N . LYS A 1 179 ? -1.856 5.709 8.827 1.00 94.69 179 LYS A N 1
ATOM 1491 C CA . LYS A 1 179 ? -1.573 6.189 7.464 1.00 94.69 179 LYS A CA 1
ATOM 1492 C C . LYS A 1 179 ? -1.030 5.090 6.551 1.00 94.69 179 LYS A C 1
ATOM 1494 O O . LYS A 1 179 ? -0.776 5.338 5.378 1.00 94.69 179 LYS A O 1
ATOM 1499 N N . GLU A 1 180 ? -0.840 3.889 7.090 1.00 92.44 180 GLU A N 1
ATOM 1500 C CA . GLU A 1 180 ? -0.254 2.760 6.378 1.00 92.44 180 GLU A CA 1
ATOM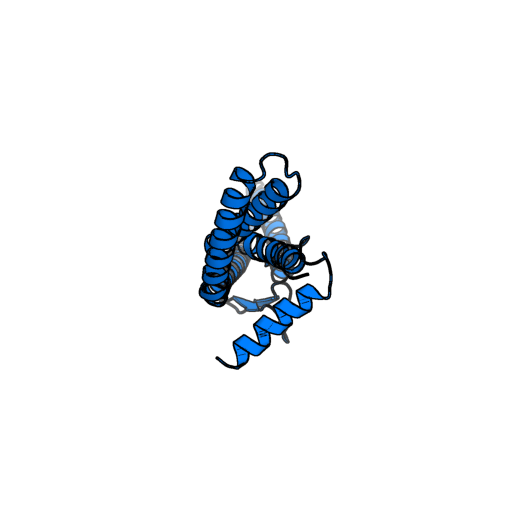 1501 C C . GLU A 1 180 ? -1.282 1.643 6.231 1.00 92.44 180 GLU A C 1
ATOM 1503 O O . GLU A 1 180 ? -1.862 1.172 7.216 1.00 92.44 180 GLU A O 1
ATOM 1508 N N . MET A 1 181 ? -1.486 1.200 4.988 1.00 91.38 181 MET A N 1
ATOM 1509 C CA . MET A 1 181 ? -2.451 0.149 4.669 1.00 91.38 181 MET A CA 1
ATOM 1510 C C . MET A 1 181 ? -2.086 -1.184 5.335 1.00 91.38 181 MET A C 1
ATOM 1512 O O . MET A 1 181 ? -2.964 -1.894 5.818 1.00 91.38 181 MET A O 1
ATOM 1516 N N . ASP A 1 182 ? -0.796 -1.506 5.418 1.00 89.25 182 ASP A N 1
ATOM 1517 C CA . ASP A 1 182 ? -0.313 -2.721 6.080 1.00 89.25 182 ASP A CA 1
ATOM 1518 C C . ASP A 1 182 ? -0.659 -2.747 7.574 1.00 89.25 182 ASP A C 1
ATOM 1520 O O . ASP A 1 182 ? -1.153 -3.755 8.088 1.00 89.25 182 ASP A O 1
ATOM 1524 N N . ILE A 1 183 ? -0.479 -1.613 8.262 1.00 91.62 183 ILE A N 1
ATOM 1525 C CA . ILE A 1 183 ? -0.889 -1.451 9.662 1.00 91.62 183 ILE A CA 1
ATOM 1526 C C . ILE A 1 183 ? -2.404 -1.608 9.785 1.00 91.62 183 ILE A C 1
ATOM 1528 O O . ILE A 1 183 ? -2.866 -2.324 10.669 1.00 91.62 183 ILE A O 1
ATOM 1532 N N . PHE A 1 184 ? -3.175 -0.988 8.888 1.00 92.88 184 PHE A N 1
ATOM 1533 C CA . PHE A 1 184 ? -4.633 -1.087 8.902 1.00 92.88 184 PHE A CA 1
ATOM 1534 C C . PHE A 1 184 ? -5.121 -2.535 8.770 1.00 92.88 184 PHE A C 1
ATOM 1536 O O . PHE A 1 184 ? -5.930 -2.981 9.579 1.00 92.88 184 PHE A O 1
ATOM 1543 N N . VAL A 1 185 ? -4.612 -3.297 7.793 1.00 89.00 185 VAL A N 1
ATOM 1544 C CA . VAL A 1 185 ? -5.010 -4.704 7.589 1.00 89.00 185 VAL A CA 1
ATOM 1545 C C . VAL A 1 185 ? -4.656 -5.560 8.802 1.00 89.00 185 VAL A C 1
ATOM 1547 O O . VAL A 1 185 ? -5.486 -6.347 9.263 1.00 89.00 185 VAL A O 1
ATOM 1550 N N . ARG A 1 186 ? -3.440 -5.404 9.335 1.00 89.12 186 ARG A N 1
ATOM 1551 C CA . ARG A 1 186 ? -2.984 -6.161 10.504 1.00 89.12 186 ARG A CA 1
ATOM 1552 C C . ARG A 1 186 ? -3.845 -5.867 11.730 1.00 89.12 186 ARG A C 1
ATOM 1554 O O . ARG A 1 186 ? -4.338 -6.796 12.370 1.00 89.12 186 ARG A O 1
ATOM 1561 N N . ASP A 1 187 ? -4.024 -4.591 12.051 1.00 91.12 187 ASP A N 1
ATOM 1562 C CA . ASP A 1 187 ? -4.756 -4.167 13.242 1.00 91.12 187 ASP A CA 1
ATOM 1563 C C . ASP A 1 187 ? -6.247 -4.518 13.117 1.00 91.12 187 ASP A C 1
ATOM 1565 O O . ASP A 1 187 ? -6.884 -4.851 14.116 1.00 91.12 187 ASP A O 1
ATOM 1569 N N . LEU A 1 188 ? -6.792 -4.562 11.895 1.00 89.62 188 LEU A N 1
ATOM 1570 C CA . LEU A 1 188 ? -8.168 -4.997 11.658 1.00 89.62 188 LEU A CA 1
ATOM 1571 C C . LEU A 1 188 ? -8.325 -6.487 11.956 1.00 89.62 188 LEU A C 1
ATOM 1573 O O . LEU A 1 188 ? -9.270 -6.883 12.634 1.00 89.62 188 LEU A O 1
ATOM 1577 N N . GLY A 1 189 ? -7.378 -7.313 11.504 1.00 85.50 189 GLY A N 1
ATOM 1578 C CA . GLY A 1 189 ? -7.351 -8.738 11.832 1.00 85.50 189 GLY A CA 1
ATOM 1579 C C . GLY A 1 189 ? -7.256 -8.990 13.342 1.00 85.50 189 GLY A C 1
ATOM 1580 O O . GLY A 1 189 ? -7.976 -9.836 13.880 1.00 85.50 189 GLY A O 1
ATOM 1581 N N . GLN A 1 190 ? -6.423 -8.216 14.048 1.00 86.94 190 GLN A N 1
ATOM 1582 C CA . GLN A 1 190 ? -6.314 -8.280 15.511 1.00 86.94 190 GLN A CA 1
ATOM 1583 C C . GLN A 1 190 ? -7.614 -7.855 16.202 1.00 86.94 190 GLN A C 1
ATOM 1585 O O . GLN A 1 190 ? -8.094 -8.564 17.087 1.00 86.94 190 GLN A O 1
ATOM 1590 N N . TYR A 1 191 ? -8.221 -6.748 15.768 1.00 87.50 191 TYR A N 1
ATOM 1591 C CA . TYR A 1 191 ? -9.504 -6.273 16.282 1.00 87.50 191 TYR A CA 1
ATOM 1592 C C . TYR A 1 191 ? -10.613 -7.318 16.113 1.00 87.50 191 TYR A C 1
ATOM 1594 O O . TYR A 1 191 ? -11.333 -7.614 17.068 1.00 87.50 191 TYR A O 1
ATOM 1602 N N . LEU A 1 192 ? -10.738 -7.924 14.929 1.00 84.12 192 LEU A N 1
ATOM 1603 C CA . LEU A 1 192 ? -11.737 -8.965 14.669 1.00 84.12 192 LEU A CA 1
ATOM 1604 C C . LEU A 1 192 ? -11.508 -10.192 15.563 1.00 84.12 192 LEU A C 1
ATOM 1606 O O . LEU A 1 192 ? -12.457 -10.733 16.122 1.00 84.12 192 LEU A O 1
ATOM 1610 N N . THR A 1 193 ? -10.251 -10.590 15.764 1.00 83.00 193 THR A N 1
ATOM 1611 C CA . THR A 1 193 ? -9.904 -11.728 16.630 1.00 83.00 193 THR A CA 1
ATOM 1612 C C . THR A 1 193 ? -10.273 -11.469 18.090 1.00 83.00 193 THR A C 1
ATOM 1614 O O . THR A 1 193 ? -10.889 -12.317 18.732 1.00 83.00 193 THR A O 1
ATOM 1617 N N . LEU A 1 194 ? -9.920 -10.295 18.619 1.00 81.12 194 LEU A N 1
ATOM 1618 C CA . LEU A 1 194 ? -10.171 -9.945 20.019 1.00 81.12 194 LEU A CA 1
ATOM 1619 C C . LEU A 1 194 ? -11.648 -9.641 20.294 1.00 81.12 194 LEU A C 1
ATOM 1621 O O . LEU A 1 194 ? -12.166 -10.030 21.337 1.00 81.12 194 LEU A O 1
ATOM 1625 N N . SER A 1 195 ? -12.351 -8.996 19.360 1.00 73.44 195 SER A N 1
ATOM 1626 C CA . SER A 1 195 ? -13.784 -8.711 19.517 1.00 73.44 195 SER A CA 1
ATOM 1627 C C . SER A 1 195 ? -14.630 -9.988 19.564 1.00 73.44 195 SER A C 1
ATOM 1629 O O . SER A 1 195 ? -15.555 -10.064 20.371 1.00 73.44 195 SER A O 1
ATOM 1631 N N . MET A 1 196 ? -14.279 -11.026 18.795 1.00 73.12 196 MET A N 1
ATOM 1632 C CA . MET A 1 196 ? -14.953 -12.331 18.866 1.00 73.12 196 MET A CA 1
ATOM 1633 C C . MET A 1 196 ? -14.828 -13.002 20.243 1.00 73.12 196 MET A C 1
ATOM 1635 O O . MET A 1 196 ? -15.777 -13.643 20.680 1.00 73.12 196 MET A O 1
ATOM 1639 N N . GLN A 1 197 ? -13.712 -12.813 20.955 1.00 69.19 197 GLN A N 1
ATOM 1640 C CA . GLN A 1 197 ? -13.487 -13.388 22.293 1.00 69.19 197 GLN A CA 1
ATOM 1641 C C . GLN A 1 197 ? -14.289 -12.702 23.412 1.00 69.19 197 GLN A C 1
ATOM 1643 O O . GLN A 1 197 ? -14.341 -13.212 24.530 1.00 69.19 197 GLN A O 1
ATOM 1648 N N . ILE A 1 198 ? -14.859 -11.522 23.150 1.00 64.19 198 ILE A N 1
ATOM 1649 C CA . ILE A 1 198 ? -15.688 -10.787 24.117 1.00 64.19 198 ILE A CA 1
ATOM 1650 C C . ILE A 1 198 ? -17.174 -11.114 23.946 1.00 64.19 198 ILE A C 1
ATOM 1652 O O . ILE A 1 198 ? -17.923 -11.045 24.917 1.00 64.19 198 ILE A O 1
ATOM 1656 N N . VAL A 1 199 ? -17.600 -11.455 22.726 1.00 54.44 199 VAL A N 1
ATOM 1657 C CA . VAL A 1 199 ? -19.001 -11.783 22.407 1.00 54.44 199 VAL A CA 1
ATOM 1658 C C . VAL A 1 199 ? -19.338 -13.253 22.716 1.00 54.44 199 VAL A C 1
ATOM 1660 O O . VAL A 1 199 ? -20.514 -13.577 22.872 1.00 54.44 199 VAL A O 1
ATOM 1663 N N . SER A 1 200 ? -18.330 -14.127 22.821 1.00 39.72 200 SER A N 1
ATOM 1664 C CA . SER A 1 200 ? -18.452 -15.524 23.278 1.00 39.72 200 SER A CA 1
ATOM 1665 C C . SER A 1 200 ? -18.420 -15.652 24.798 1.00 39.72 200 SER A C 1
ATOM 1667 O O . SER A 1 200 ? -19.229 -16.433 25.337 1.00 39.72 200 SER A O 1
#